Protein AF-A0A3D1TES0-F1 (afdb_monomer)

Radius of gyration: 26.37 Å; Cα contacts (8 Å, |Δi|>4): 518; chains: 1; bounding box: 84×52×57 Å

Mean predicted aligned error: 16.77 Å

Structure (mmCIF, N/CA/C/O backbone):
data_AF-A0A3D1TES0-F1
#
_entry.id   AF-A0A3D1TES0-F1
#
loop_
_atom_site.group_PDB
_atom_site.id
_atom_site.type_symbol
_atom_site.label_atom_id
_atom_site.label_alt_id
_atom_site.label_comp_id
_atom_site.label_asym_id
_atom_site.label_entity_id
_atom_site.label_seq_id
_atom_site.pdbx_PDB_ins_code
_atom_site.Cartn_x
_atom_site.Cartn_y
_atom_site.Cartn_z
_atom_site.occupancy
_atom_site.B_iso_or_equiv
_atom_site.auth_seq_id
_atom_site.auth_comp_id
_atom_site.auth_asym_id
_atom_site.auth_atom_id
_atom_site.pdbx_PDB_model_num
ATOM 1 N N . MET A 1 1 ? -40.195 -6.811 25.882 1.00 36.81 1 MET A N 1
ATOM 2 C CA . MET A 1 1 ? -39.443 -5.901 24.996 1.00 36.81 1 MET A CA 1
ATOM 3 C C . MET A 1 1 ? -37.990 -6.307 25.155 1.00 36.81 1 MET A C 1
ATOM 5 O O . MET A 1 1 ? -37.376 -5.936 26.141 1.00 36.81 1 MET A O 1
ATOM 9 N N . GLU A 1 2 ? -37.529 -7.244 24.326 1.00 33.38 2 GLU A N 1
ATOM 10 C CA . GLU A 1 2 ? -36.179 -7.809 24.443 1.00 33.38 2 GLU A CA 1
ATOM 11 C C . GLU A 1 2 ? -35.140 -6.786 23.987 1.00 33.38 2 GLU A C 1
ATOM 13 O O . GLU A 1 2 ? -35.233 -6.222 22.894 1.00 33.38 2 GLU A O 1
ATOM 18 N N . ASP A 1 3 ? -34.173 -6.550 24.865 1.00 32.56 3 ASP A N 1
ATOM 1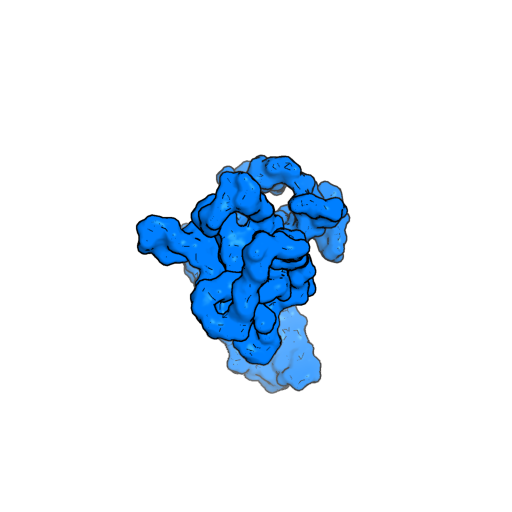9 C CA . ASP A 1 3 ? -33.006 -5.714 24.642 1.00 32.56 3 ASP A CA 1
ATOM 20 C C . ASP A 1 3 ? -32.125 -6.326 23.538 1.00 32.56 3 ASP A C 1
ATOM 22 O O . ASP A 1 3 ? -31.510 -7.378 23.708 1.00 32.56 3 ASP A O 1
ATOM 26 N N . ARG A 1 4 ? -32.086 -5.669 22.372 1.00 36.12 4 ARG A N 1
ATOM 27 C CA . ARG A 1 4 ? -31.250 -6.040 21.216 1.00 36.12 4 ARG A CA 1
ATOM 28 C C . ARG A 1 4 ? -29.822 -5.462 21.289 1.00 36.12 4 ARG A C 1
ATOM 30 O O . ARG A 1 4 ? -29.135 -5.439 20.269 1.00 36.12 4 ARG A O 1
ATOM 37 N N . SER A 1 5 ? -29.362 -4.972 22.443 1.00 38.97 5 SER A N 1
ATOM 38 C CA . SER A 1 5 ? -28.097 -4.222 22.554 1.00 38.97 5 SER A CA 1
ATOM 39 C C . SER A 1 5 ? -26.839 -5.074 22.789 1.00 38.97 5 SER A C 1
ATOM 41 O O . SER A 1 5 ? -25.728 -4.635 22.492 1.00 38.97 5 SER A O 1
ATOM 43 N N . ALA A 1 6 ? -26.952 -6.325 23.240 1.00 40.66 6 ALA A N 1
ATOM 44 C CA . ALA A 1 6 ? -25.775 -7.164 23.475 1.00 40.66 6 ALA A CA 1
ATOM 45 C C . ALA A 1 6 ? -25.280 -7.840 22.178 1.00 40.66 6 ALA A C 1
ATOM 47 O O . ALA A 1 6 ? -25.422 -9.049 21.999 1.00 40.66 6 ALA A O 1
ATOM 48 N N . LYS A 1 7 ? -24.681 -7.076 21.250 1.00 51.38 7 LYS A N 1
ATOM 49 C CA . LYS A 1 7 ? -23.877 -7.675 20.165 1.00 51.38 7 LYS A CA 1
ATOM 50 C C . LYS A 1 7 ? -22.803 -8.558 20.806 1.00 51.38 7 LYS A C 1
ATOM 52 O O . LYS A 1 7 ? -22.084 -8.108 21.699 1.00 51.38 7 LYS A O 1
ATOM 57 N N . SER A 1 8 ? -22.706 -9.815 20.374 1.00 51.47 8 SER A N 1
ATOM 58 C CA . SER A 1 8 ? -21.746 -10.773 20.922 1.00 51.47 8 SER A CA 1
ATOM 59 C C . SER A 1 8 ? -20.331 -10.188 20.889 1.00 51.47 8 SER A C 1
ATOM 61 O O . SER A 1 8 ? -19.828 -9.829 19.826 1.00 51.47 8 SER A O 1
ATOM 63 N N . ARG A 1 9 ? -19.669 -10.125 22.050 1.00 61.78 9 ARG A N 1
ATOM 64 C CA . ARG A 1 9 ? -18.242 -9.763 22.157 1.00 61.78 9 ARG A CA 1
ATOM 65 C C . ARG A 1 9 ? -17.302 -10.832 21.580 1.00 61.78 9 ARG A C 1
ATOM 67 O O . ARG A 1 9 ? -16.097 -10.624 21.542 1.00 61.78 9 ARG A O 1
ATOM 74 N N . GLY A 1 10 ? -17.848 -11.974 21.165 1.00 66.19 10 GLY A N 1
ATOM 75 C CA . GLY A 1 10 ? -17.106 -13.047 20.517 1.00 66.19 10 GLY A CA 1
ATOM 76 C C . GLY A 1 10 ? -16.795 -12.761 19.049 1.00 66.19 10 GLY A C 1
ATOM 77 O O . GLY A 1 10 ? -17.385 -11.875 18.429 1.00 66.19 10 GLY A O 1
ATOM 78 N N . LEU A 1 11 ? -15.871 -13.555 18.513 1.00 76.44 11 LEU A N 1
ATOM 79 C CA . LEU A 1 11 ? -15.634 -13.653 17.080 1.00 76.44 11 LEU A CA 1
ATOM 80 C C . LEU A 1 11 ? -16.882 -14.245 16.406 1.00 76.44 11 LEU A C 1
ATOM 82 O O . LEU A 1 11 ? -17.339 -15.322 16.783 1.00 76.44 11 LEU A O 1
ATOM 86 N N . ASP A 1 12 ? -17.411 -13.538 15.418 1.00 84.69 12 ASP A N 1
ATOM 87 C CA . ASP A 1 12 ? -18.545 -13.938 14.585 1.00 84.69 12 ASP A CA 1
ATOM 88 C C . ASP A 1 12 ? -18.062 -14.123 13.140 1.00 84.69 12 ASP A C 1
ATOM 90 O O . ASP A 1 12 ? -17.166 -13.412 12.687 1.00 84.69 12 ASP A O 1
ATOM 94 N N . GLN A 1 13 ? -18.637 -15.075 12.409 1.00 84.31 13 GLN A N 1
ATOM 95 C CA . GLN A 1 13 ? -18.318 -15.315 11.003 1.00 84.31 13 GLN A CA 1
ATOM 96 C C . GLN A 1 13 ? -19.572 -15.164 10.158 1.00 84.31 13 GLN A C 1
ATOM 98 O O . GLN A 1 13 ? -20.579 -15.834 10.380 1.00 84.31 13 GLN A O 1
ATOM 103 N N . ARG A 1 14 ? -19.498 -14.308 9.139 1.00 87.62 14 ARG A N 1
ATOM 104 C CA . ARG A 1 14 ? -20.624 -14.029 8.240 1.00 87.62 14 ARG A CA 1
ATOM 105 C C . ARG A 1 14 ? -20.265 -14.392 6.814 1.00 87.62 14 ARG A C 1
ATOM 107 O O . ARG A 1 14 ? -19.130 -14.191 6.394 1.00 87.62 14 ARG A O 1
ATOM 114 N N . VAL A 1 15 ? -21.232 -14.895 6.051 1.00 84.50 15 VAL A N 1
ATOM 115 C CA . VAL A 1 15 ? -21.036 -15.164 4.620 1.00 84.50 15 VAL A CA 1
ATOM 116 C C . VAL A 1 15 ? -20.773 -13.840 3.906 1.00 84.50 15 VAL A C 1
ATOM 118 O O . VAL A 1 15 ? -21.635 -12.966 3.879 1.00 84.50 15 VAL A O 1
ATOM 121 N N . GLY A 1 16 ? -19.570 -13.689 3.352 1.00 75.31 16 GLY A N 1
ATOM 122 C CA . GLY A 1 16 ? -19.169 -12.508 2.589 1.00 75.31 16 GLY A CA 1
ATOM 123 C C . GLY A 1 16 ? -19.337 -12.697 1.083 1.00 75.31 16 GLY A C 1
ATOM 124 O O . GLY A 1 16 ? -19.727 -11.764 0.389 1.00 75.31 16 GLY A O 1
ATOM 125 N N . ALA A 1 17 ? -19.050 -13.895 0.566 1.00 74.31 17 ALA A N 1
ATOM 126 C CA . ALA A 1 17 ? -19.252 -14.220 -0.844 1.00 74.31 17 ALA A CA 1
ATOM 127 C C . ALA A 1 17 ? -19.429 -15.726 -1.062 1.00 74.31 17 ALA A C 1
ATOM 129 O O . ALA A 1 17 ? -18.850 -16.538 -0.340 1.00 74.31 17 ALA A O 1
ATOM 130 N N . VAL A 1 18 ? -20.178 -16.085 -2.103 1.00 80.38 18 VAL A N 1
ATOM 131 C CA . VAL A 1 18 ? -20.309 -17.459 -2.598 1.00 80.38 18 VAL A CA 1
ATOM 132 C C . VAL A 1 18 ? -20.023 -17.439 -4.095 1.00 80.38 18 VAL A C 1
ATOM 134 O O . VAL A 1 18 ? -20.625 -16.653 -4.823 1.00 80.38 18 VAL A O 1
ATOM 137 N N . PHE A 1 19 ? -19.093 -18.277 -4.545 1.00 78.50 19 PHE A N 1
ATOM 138 C CA . PHE A 1 19 ? -18.759 -18.438 -5.958 1.00 78.50 19 PHE A CA 1
ATOM 139 C C . PHE A 1 19 ? -18.898 -19.898 -6.356 1.00 78.50 19 PHE A C 1
ATOM 141 O O . PHE A 1 19 ? -18.304 -20.777 -5.736 1.00 78.50 19 PHE A O 1
ATOM 148 N N . GLU A 1 20 ? -19.628 -20.156 -7.430 1.00 75.75 20 GLU A N 1
ATOM 149 C CA . GLU A 1 20 ? -19.735 -21.490 -8.006 1.00 75.75 20 GLU A CA 1
ATOM 150 C C . GLU A 1 20 ? -18.760 -21.614 -9.175 1.00 75.75 20 GLU A C 1
ATOM 152 O O . GLU A 1 20 ? -18.824 -20.877 -10.163 1.00 75.75 20 GLU A O 1
ATOM 157 N N . GLY A 1 21 ? -17.805 -22.531 -9.046 1.00 64.50 21 GLY A N 1
ATOM 158 C CA . GLY A 1 21 ? -16.823 -22.802 -10.079 1.00 64.50 21 GLY A CA 1
ATOM 159 C C . GLY A 1 21 ? -17.466 -23.516 -11.261 1.00 64.50 21 GLY A C 1
ATOM 160 O O . GLY A 1 21 ? -17.580 -24.738 -11.266 1.00 64.50 21 GLY A O 1
ATOM 161 N N . VAL A 1 22 ? -17.824 -22.755 -12.298 1.00 58.91 22 VAL A N 1
ATOM 162 C CA . VAL A 1 22 ? -18.506 -23.262 -13.508 1.00 58.91 22 VAL A CA 1
ATOM 163 C C . VAL A 1 22 ? -17.742 -24.412 -14.187 1.00 58.91 22 VAL A C 1
ATOM 165 O O . VAL A 1 22 ? -18.356 -25.282 -14.793 1.00 58.91 22 VAL A O 1
ATOM 168 N N . ARG A 1 23 ? -16.405 -24.438 -14.082 1.00 59.25 23 ARG A N 1
ATOM 169 C CA . ARG A 1 23 ? -15.547 -25.486 -14.674 1.00 59.25 23 ARG A CA 1
ATOM 170 C C . ARG A 1 23 ? -14.936 -26.460 -13.667 1.00 59.25 23 ARG A C 1
ATOM 172 O O . ARG A 1 23 ? -14.553 -27.551 -14.065 1.00 59.25 23 ARG A O 1
ATOM 179 N N . SER A 1 24 ? -14.791 -26.062 -12.404 1.00 64.94 24 SER A N 1
ATOM 180 C CA . SER A 1 24 ? -14.162 -26.894 -11.368 1.00 64.94 24 SER A CA 1
ATOM 181 C C . SER A 1 24 ? -15.159 -27.774 -10.617 1.00 64.94 24 SER A C 1
ATOM 183 O O . SER A 1 24 ? -14.727 -28.656 -9.885 1.00 64.94 24 SER A O 1
ATOM 185 N N . GLU A 1 25 ? -16.467 -27.531 -10.770 1.00 75.44 25 GLU A N 1
ATOM 186 C CA . GLU A 1 25 ? -17.534 -28.177 -9.986 1.00 75.44 25 GLU A CA 1
ATOM 187 C C . GLU A 1 25 ? -17.350 -28.034 -8.462 1.00 75.44 25 GLU A C 1
ATOM 189 O O . GLU A 1 25 ? -17.846 -28.847 -7.679 1.00 75.44 25 GLU A O 1
ATOM 194 N N . VAL A 1 26 ? -16.625 -26.991 -8.044 1.00 84.06 26 VAL A N 1
ATOM 195 C CA . VAL A 1 26 ? -16.381 -26.641 -6.644 1.00 84.06 26 VAL A CA 1
ATOM 196 C C . VAL A 1 26 ? -17.109 -25.344 -6.322 1.00 84.06 26 VAL A C 1
ATOM 198 O O . VAL A 1 26 ? -16.936 -24.333 -7.005 1.00 84.06 26 VAL A O 1
ATOM 201 N N . THR A 1 27 ? -17.884 -25.360 -5.245 1.00 86.75 27 THR A N 1
ATOM 202 C CA . THR A 1 27 ? -18.465 -24.163 -4.641 1.00 86.75 27 THR A CA 1
ATOM 203 C C . THR A 1 27 ? -17.494 -23.603 -3.610 1.00 86.75 27 THR A C 1
ATOM 205 O O . THR A 1 27 ? -17.056 -24.301 -2.696 1.00 86.75 27 THR A O 1
ATOM 208 N N . HIS A 1 28 ? -17.152 -22.330 -3.755 1.00 86.50 28 HIS A N 1
ATOM 209 C CA . HIS A 1 28 ? -16.289 -21.576 -2.858 1.00 86.50 28 HIS A CA 1
ATOM 210 C C . HIS A 1 28 ? -17.152 -20.668 -1.982 1.00 86.50 28 HIS A C 1
ATOM 212 O O . HIS A 1 28 ? -17.764 -19.721 -2.477 1.00 86.50 28 HIS A O 1
ATOM 218 N N . VAL A 1 29 ? -17.181 -20.928 -0.680 1.00 87.06 29 VAL A N 1
ATOM 219 C CA . VAL A 1 29 ? -17.854 -20.080 0.307 1.00 87.06 29 VAL A CA 1
ATOM 220 C C . VAL A 1 29 ? -16.796 -19.315 1.086 1.00 87.06 29 VAL A C 1
ATOM 222 O O . VAL A 1 29 ? -15.929 -19.915 1.715 1.00 87.06 29 VAL A O 1
ATOM 225 N N . TRP A 1 30 ? -16.874 -17.989 1.060 1.00 84.62 30 TRP A N 1
ATOM 226 C CA . TRP A 1 30 ? -15.987 -17.112 1.812 1.00 84.62 30 TRP A CA 1
ATOM 227 C C . TRP A 1 30 ? -16.731 -16.495 2.984 1.00 84.62 30 TRP A C 1
ATOM 229 O O . TRP A 1 30 ? -17.668 -15.714 2.798 1.00 84.62 30 TRP A O 1
ATOM 239 N N . LEU A 1 31 ? -16.268 -16.806 4.186 1.00 88.50 31 LEU A N 1
ATOM 240 C CA . LEU A 1 31 ? -16.729 -16.217 5.434 1.00 88.50 31 LEU A CA 1
ATOM 241 C C . LEU A 1 31 ? -15.785 -15.079 5.830 1.00 88.50 31 LEU A C 1
ATOM 243 O O . LEU A 1 31 ? -14.570 -15.211 5.689 1.00 88.50 31 LEU A O 1
ATOM 247 N N . GLN A 1 32 ? -16.345 -13.970 6.298 1.00 89.69 32 GLN A N 1
ATOM 248 C CA . GLN A 1 32 ? -15.632 -12.823 6.850 1.00 89.69 32 GLN A CA 1
ATOM 249 C C . GLN A 1 32 ? -15.762 -12.846 8.373 1.00 89.69 32 GLN A C 1
ATOM 251 O O . GLN A 1 32 ? -16.868 -12.984 8.901 1.00 89.69 32 GLN A O 1
ATOM 256 N N . ASP A 1 33 ? -14.639 -12.674 9.058 1.00 86.94 33 ASP A N 1
ATOM 257 C CA . ASP A 1 33 ? -14.571 -12.577 10.510 1.00 86.94 33 ASP A CA 1
ATOM 258 C C . ASP A 1 33 ? -14.984 -11.173 10.967 1.00 86.94 33 ASP A C 1
ATOM 260 O O . ASP A 1 33 ? -14.573 -10.161 10.383 1.00 86.94 33 ASP A O 1
ATOM 264 N N . TYR A 1 34 ? -15.769 -11.127 12.039 1.00 87.12 34 TYR A N 1
ATOM 265 C CA . TYR A 1 34 ? -16.213 -9.929 12.736 1.00 87.12 34 TYR A CA 1
ATOM 266 C C . TYR A 1 34 ? -15.884 -10.039 14.222 1.00 87.12 34 TYR A C 1
ATOM 268 O O . TYR A 1 34 ? -16.107 -11.073 14.846 1.00 87.12 34 TYR A O 1
ATOM 276 N N . LEU A 1 35 ? -15.422 -8.943 14.812 1.00 84.81 35 LEU A N 1
ATOM 277 C CA . LEU A 1 35 ? -15.165 -8.826 16.242 1.00 84.81 35 LEU A CA 1
ATOM 278 C C . LEU A 1 35 ? -15.917 -7.605 16.768 1.00 84.81 35 LEU A C 1
ATOM 280 O O . LEU A 1 35 ? -15.812 -6.511 16.214 1.00 84.81 35 LEU A O 1
ATOM 284 N N . ALA A 1 36 ? -16.770 -7.810 17.775 1.00 84.62 36 ALA A N 1
ATOM 285 C CA . ALA A 1 36 ? -17.695 -6.787 18.277 1.00 84.62 36 ALA A CA 1
ATOM 286 C C . ALA A 1 36 ? -18.515 -6.077 17.172 1.00 84.62 36 ALA A C 1
ATOM 288 O O . ALA A 1 36 ? -18.879 -4.908 17.281 1.00 84.62 36 ALA A O 1
ATOM 289 N N . GLY A 1 37 ? -18.830 -6.801 16.093 1.00 86.62 37 GLY A N 1
ATOM 290 C CA . GLY A 1 37 ? -19.628 -6.303 14.973 1.00 86.62 37 GLY A CA 1
ATOM 291 C C . GLY A 1 37 ? -18.870 -5.505 13.910 1.00 86.62 37 GLY A C 1
ATOM 292 O O . GLY A 1 37 ? -19.512 -5.103 12.941 1.00 86.62 37 GLY A O 1
ATOM 293 N N . LEU A 1 38 ? -17.552 -5.327 14.039 1.00 90.12 38 LEU A N 1
ATOM 294 C CA . LEU A 1 38 ? -16.689 -4.737 13.010 1.00 90.12 38 LEU A CA 1
ATOM 295 C C . LEU A 1 38 ? -15.882 -5.823 12.290 1.00 90.12 38 LEU A C 1
ATOM 297 O O . LEU A 1 38 ? -15.504 -6.807 12.930 1.00 90.12 38 LEU A O 1
ATOM 301 N N . PRO A 1 39 ? -15.620 -5.682 10.982 1.00 91.19 39 PRO A N 1
ATOM 302 C CA . PRO A 1 39 ? -14.856 -6.674 10.243 1.00 91.19 39 PRO A CA 1
ATOM 303 C C . PRO A 1 39 ? -13.400 -6.698 10.716 1.00 91.19 39 PRO A C 1
ATOM 305 O O . PRO A 1 39 ? -12.825 -5.666 11.061 1.00 91.19 39 PRO A O 1
ATOM 308 N N . VAL A 1 40 ? -12.788 -7.879 10.697 1.00 87.81 40 VAL A N 1
ATOM 309 C CA . VAL A 1 40 ? -11.346 -8.035 10.913 1.00 87.81 40 VAL A CA 1
ATOM 310 C C . VAL A 1 40 ? -10.629 -8.002 9.568 1.00 87.81 40 VAL A C 1
ATOM 312 O O . VAL A 1 40 ? -10.940 -8.773 8.654 1.00 87.81 40 VAL A O 1
ATOM 315 N N . TRP A 1 41 ? -9.633 -7.131 9.435 1.00 86.69 41 TRP A N 1
ATOM 316 C CA . TRP A 1 41 ? -8.790 -7.063 8.251 1.00 86.69 41 TRP A CA 1
ATOM 317 C C . TRP A 1 41 ? -8.135 -8.416 7.959 1.00 86.69 41 TRP A C 1
ATOM 319 O O . TRP A 1 41 ? -7.455 -8.992 8.803 1.00 86.69 41 TRP A O 1
ATOM 329 N N . GLY A 1 42 ? -8.349 -8.930 6.745 1.00 79.88 42 GLY A N 1
ATOM 330 C CA . GLY A 1 42 ? -7.805 -10.223 6.324 1.00 79.88 42 GLY A CA 1
ATOM 331 C C . GLY A 1 42 ? -8.391 -11.438 7.058 1.00 79.88 42 GLY A C 1
ATOM 332 O O . GLY A 1 42 ? -8.023 -12.561 6.730 1.00 79.88 42 GLY A O 1
ATOM 333 N N . GLY A 1 43 ? -9.313 -11.247 8.009 1.00 82.44 43 GLY A N 1
ATOM 334 C CA . GLY A 1 43 ? -10.013 -12.309 8.726 1.00 82.44 43 GLY A CA 1
ATOM 335 C C . GLY A 1 43 ? -11.015 -13.010 7.818 1.00 82.44 43 GLY A C 1
ATOM 336 O O . GLY A 1 43 ? -12.156 -12.569 7.703 1.00 82.44 43 GLY A O 1
ATOM 337 N N . ARG A 1 44 ? -10.589 -14.058 7.106 1.00 83.69 44 ARG A N 1
ATOM 338 C CA . ARG A 1 44 ? -11.454 -14.804 6.185 1.00 83.69 44 ARG A CA 1
ATOM 339 C C . ARG A 1 44 ? -11.247 -16.302 6.318 1.00 83.69 44 ARG A C 1
ATOM 341 O O . ARG A 1 44 ? -10.13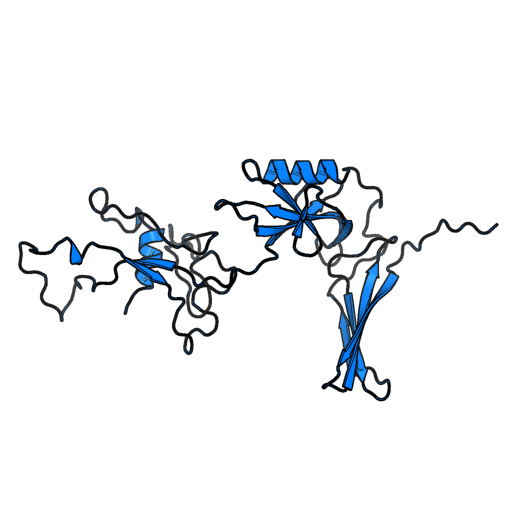0 -16.775 6.524 1.00 83.69 44 ARG A O 1
ATOM 348 N N . THR A 1 45 ? -12.336 -17.040 6.130 1.00 83.62 45 THR A N 1
ATOM 349 C CA . THR A 1 45 ? -12.330 -18.500 5.989 1.00 83.62 45 THR A CA 1
ATOM 350 C C . THR A 1 45 ? -12.898 -18.873 4.625 1.00 83.62 45 THR A C 1
ATOM 352 O O . THR A 1 45 ? -14.020 -18.492 4.298 1.00 83.62 45 THR A O 1
ATOM 355 N N . GLY A 1 46 ? -12.122 -19.593 3.822 1.00 86.75 46 GLY A N 1
ATOM 356 C CA . GLY A 1 46 ? -12.552 -20.207 2.572 1.00 86.75 46 GLY A CA 1
ATOM 357 C C . GLY A 1 46 ? -12.964 -21.655 2.809 1.00 86.75 46 GLY A C 1
ATOM 358 O O . GLY A 1 46 ? -12.181 -22.451 3.323 1.00 86.75 46 GLY A O 1
ATOM 359 N N . VAL A 1 47 ? -14.191 -22.007 2.436 1.00 87.56 47 VAL A N 1
ATOM 360 C CA . VAL A 1 47 ? -14.706 -23.380 2.463 1.00 87.56 47 VAL A CA 1
ATOM 361 C C . VAL A 1 47 ? -14.975 -23.814 1.029 1.00 87.56 47 VAL A C 1
ATOM 363 O O . VAL A 1 47 ? -15.752 -23.185 0.312 1.00 87.56 47 VAL A O 1
ATOM 366 N N . HIS A 1 48 ? -14.322 -24.892 0.608 1.00 88.19 48 HIS A N 1
ATOM 367 C CA . HIS A 1 48 ? -14.409 -25.430 -0.746 1.00 88.19 48 HIS A CA 1
ATOM 368 C C . HIS A 1 48 ? -15.211 -26.725 -0.721 1.00 88.19 48 HIS A C 1
ATOM 370 O O . HIS A 1 48 ? -14.796 -27.703 -0.092 1.00 88.19 48 HIS A O 1
ATOM 376 N N . ILE A 1 49 ? -16.354 -26.723 -1.395 1.00 90.38 49 ILE A N 1
ATOM 377 C CA . ILE A 1 49 ? -17.364 -27.777 -1.338 1.00 90.38 49 ILE A CA 1
ATOM 378 C C . ILE A 1 49 ? -17.474 -28.413 -2.723 1.00 90.38 49 ILE A C 1
ATOM 380 O O . ILE A 1 49 ? -17.586 -27.703 -3.718 1.00 90.38 49 ILE A O 1
ATOM 384 N N . ASP A 1 50 ? -17.414 -29.739 -2.803 1.00 89.44 50 ASP A N 1
ATOM 385 C CA . ASP A 1 50 ? -17.628 -30.450 -4.063 1.00 89.44 50 ASP A CA 1
ATOM 386 C C . ASP A 1 50 ? -19.114 -30.549 -4.441 1.00 89.44 50 ASP A C 1
ATOM 388 O O . ASP A 1 50 ? -20.015 -30.267 -3.651 1.00 89.44 50 ASP A O 1
ATOM 392 N N . ARG A 1 51 ? -19.380 -31.028 -5.657 1.00 84.94 51 ARG A N 1
ATOM 393 C CA . ARG A 1 51 ? -20.734 -31.202 -6.200 1.00 84.94 51 ARG A CA 1
ATOM 394 C C . ARG A 1 51 ? -21.662 -32.101 -5.364 1.00 84.94 51 ARG A C 1
ATOM 396 O O . ARG A 1 51 ? -22.877 -32.029 -5.519 1.00 84.94 51 ARG A O 1
ATOM 403 N N . LYS A 1 52 ? -21.119 -32.965 -4.501 1.00 88.88 52 LYS A N 1
ATOM 404 C CA . LYS A 1 52 ? -21.888 -33.852 -3.610 1.00 88.88 52 LYS A CA 1
ATOM 405 C C . LYS A 1 52 ? -22.136 -33.221 -2.234 1.00 88.88 52 LYS A C 1
ATOM 407 O O . LYS A 1 52 ? -22.720 -33.875 -1.375 1.00 88.88 52 LYS A O 1
ATOM 412 N N . GLY A 1 53 ? -21.695 -31.980 -2.018 1.00 87.69 53 GLY A N 1
ATOM 413 C CA . GLY A 1 53 ? -21.775 -31.287 -0.733 1.00 87.69 53 GLY A CA 1
ATOM 414 C C . GLY A 1 53 ? -20.624 -31.619 0.221 1.00 87.69 53 GLY A C 1
ATOM 415 O O . GLY A 1 53 ? -20.662 -31.219 1.382 1.00 87.69 53 GLY A O 1
ATOM 416 N N . GLY A 1 54 ? -19.597 -32.345 -0.230 1.00 91.31 54 GLY A N 1
ATOM 417 C CA . GLY A 1 54 ? -18.444 -32.709 0.588 1.00 91.31 54 GLY A CA 1
ATOM 418 C C . GLY A 1 54 ? -17.448 -31.559 0.727 1.00 91.31 54 GLY A C 1
ATOM 419 O O . GLY A 1 54 ? -17.018 -30.982 -0.272 1.00 91.31 54 GLY A O 1
ATOM 420 N N . ILE A 1 55 ? -17.025 -31.250 1.956 1.00 91.56 55 ILE A N 1
ATOM 421 C CA . ILE A 1 55 ? -15.956 -30.273 2.206 1.00 91.56 55 ILE A CA 1
ATOM 422 C C . ILE A 1 55 ? -14.620 -30.877 1.766 1.00 91.56 55 ILE A C 1
ATOM 424 O O . ILE A 1 55 ? -14.174 -31.891 2.299 1.00 91.56 55 ILE A O 1
ATOM 428 N N . ARG A 1 56 ? -13.969 -30.239 0.794 1.00 89.00 56 ARG A N 1
ATOM 429 C CA . ARG A 1 56 ? -12.667 -30.660 0.255 1.00 89.00 56 ARG A CA 1
ATOM 430 C C . ARG A 1 56 ? -11.502 -29.946 0.899 1.00 89.00 56 ARG A C 1
ATOM 432 O O . ARG A 1 56 ? -10.435 -30.529 1.059 1.00 89.00 56 ARG A O 1
ATOM 439 N N . ARG A 1 57 ? -11.701 -28.677 1.233 1.00 85.06 57 ARG A N 1
ATOM 440 C CA . ARG A 1 57 ? -10.672 -27.834 1.823 1.00 85.06 57 ARG A CA 1
ATOM 441 C C . ARG A 1 57 ? -11.328 -26.754 2.657 1.00 85.06 57 ARG A C 1
ATOM 443 O O . ARG A 1 57 ? -12.335 -26.176 2.251 1.00 85.06 57 ARG A O 1
ATOM 450 N N . ILE A 1 58 ? -10.714 -26.485 3.797 1.00 85.06 58 ILE A N 1
ATOM 451 C CA . ILE A 1 58 ? -10.951 -25.280 4.574 1.00 85.06 58 ILE A CA 1
ATOM 452 C C . ILE A 1 58 ? -9.613 -24.564 4.643 1.00 85.06 58 ILE A C 1
ATOM 454 O O . ILE A 1 58 ? -8.606 -25.161 5.021 1.00 85.06 58 ILE A O 1
ATOM 458 N N . GLU A 1 59 ? -9.600 -23.302 4.252 1.00 80.56 59 GLU A N 1
ATOM 459 C CA . GLU A 1 59 ? -8.479 -22.408 4.484 1.00 80.56 59 GLU A CA 1
ATOM 460 C C . GLU A 1 59 ? -8.935 -21.248 5.347 1.00 80.56 59 GLU A C 1
ATOM 462 O O . GLU A 1 59 ? -10.053 -20.755 5.219 1.00 80.56 59 GLU A O 1
ATOM 467 N N . ARG A 1 60 ? -8.079 -20.835 6.270 1.00 76.88 60 ARG A N 1
ATOM 468 C CA . ARG A 1 60 ? -8.380 -19.774 7.218 1.00 76.88 60 ARG A CA 1
ATOM 469 C C . ARG A 1 60 ? -7.171 -18.869 7.318 1.00 76.88 60 ARG A C 1
ATOM 471 O O . ARG A 1 60 ? -6.038 -19.350 7.274 1.00 76.88 60 ARG A O 1
ATOM 478 N N . SER A 1 61 ? -7.409 -17.571 7.447 1.00 70.00 61 SER A N 1
ATOM 479 C CA . SER A 1 61 ? -6.342 -16.644 7.802 1.00 7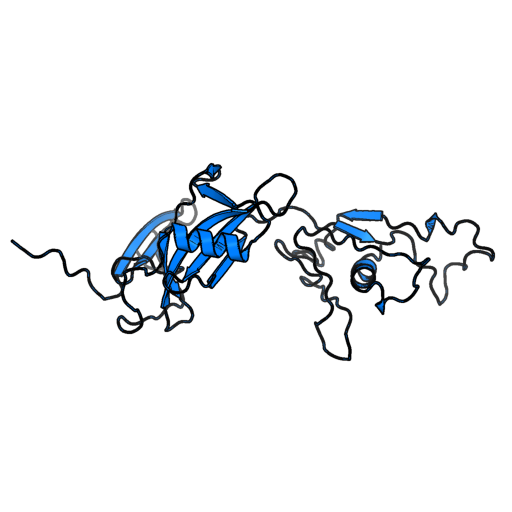0.00 61 SER A CA 1
ATOM 480 C C . SER A 1 61 ? -5.701 -17.052 9.133 1.00 70.00 61 SER A C 1
ATOM 482 O O . SER A 1 61 ? -6.352 -17.605 10.017 1.00 70.00 61 SER A O 1
ATOM 484 N N . ALA A 1 62 ? -4.412 -16.761 9.301 1.00 60.28 62 ALA A N 1
ATOM 485 C CA . ALA A 1 62 ? -3.656 -17.107 10.509 1.00 60.28 62 ALA A CA 1
ATOM 486 C C . ALA A 1 62 ? -4.075 -16.310 11.766 1.00 60.28 62 ALA A C 1
ATOM 488 O O . ALA A 1 62 ? -3.410 -16.370 12.795 1.00 60.28 62 ALA A O 1
ATOM 489 N N . PHE A 1 63 ? -5.162 -15.546 11.681 1.00 65.75 63 PHE A N 1
ATOM 490 C CA . PHE A 1 63 ? -5.666 -14.708 12.751 1.00 65.75 63 PHE A CA 1
ATOM 491 C C . PHE A 1 63 ? -6.270 -15.551 13.880 1.00 65.75 63 PHE A C 1
ATOM 493 O O . PHE A 1 63 ? -7.192 -16.339 13.652 1.00 65.75 63 PHE A O 1
ATOM 500 N N . GLN A 1 64 ? -5.759 -15.369 15.099 1.00 61.62 64 GLN A N 1
ATOM 501 C CA . GLN A 1 64 ? -6.170 -16.109 16.293 1.00 61.62 64 GLN A CA 1
ATOM 502 C C . GLN A 1 64 ? -6.382 -15.151 17.472 1.00 61.62 64 GLN A C 1
ATOM 504 O O . GLN A 1 64 ? -5.810 -15.325 18.542 1.00 61.62 64 GLN A O 1
ATOM 509 N N . THR A 1 65 ? -7.205 -14.113 17.304 1.00 60.38 65 THR A N 1
ATOM 510 C CA . THR A 1 65 ? -7.507 -13.236 18.444 1.00 60.38 65 THR A CA 1
ATOM 511 C C . THR A 1 65 ? -8.496 -13.883 19.417 1.00 60.38 65 THR A C 1
ATOM 513 O O . THR A 1 65 ? -9.326 -14.718 19.041 1.00 60.38 65 THR A O 1
ATOM 516 N N . SER A 1 66 ? -8.454 -13.439 20.671 1.00 58.22 66 SER A N 1
ATOM 517 C CA . SER A 1 66 ? -9.461 -13.748 21.686 1.00 58.22 66 SER A CA 1
ATOM 518 C C . SER A 1 66 ? -10.308 -12.510 21.979 1.00 58.22 66 SER A C 1
ATOM 520 O O . SER A 1 66 ? -9.875 -11.381 21.763 1.00 58.22 66 SER A O 1
ATOM 522 N N . ALA A 1 67 ? -11.506 -12.694 22.538 1.00 56.22 67 ALA A N 1
ATOM 523 C CA . ALA A 1 67 ? -12.376 -11.568 22.878 1.00 56.22 67 ALA A CA 1
ATOM 524 C C . ALA A 1 67 ? -11.783 -10.599 23.931 1.00 56.22 67 ALA A C 1
ATOM 526 O O . ALA A 1 67 ? -12.343 -9.534 24.171 1.00 56.22 67 ALA A O 1
ATOM 527 N N . ALA A 1 68 ? -10.672 -10.973 24.575 1.00 58.28 68 ALA A N 1
ATOM 528 C CA . ALA A 1 68 ? -9.965 -10.157 25.557 1.00 58.28 68 ALA A CA 1
ATOM 529 C C . ALA A 1 68 ? -8.909 -9.222 24.938 1.00 58.28 68 ALA A C 1
ATOM 531 O O . ALA A 1 68 ? -8.387 -8.362 25.639 1.00 58.28 68 ALA A O 1
ATOM 532 N N . ALA A 1 69 ? -8.586 -9.386 23.652 1.00 61.78 69 ALA A N 1
ATOM 533 C CA . ALA A 1 69 ? -7.466 -8.704 23.005 1.00 61.78 69 ALA A CA 1
ATOM 534 C C . ALA A 1 69 ? -7.841 -7.395 22.293 1.00 61.78 69 ALA A C 1
ATOM 536 O O . ALA A 1 69 ? -7.000 -6.799 21.631 1.00 61.78 69 ALA A O 1
ATOM 537 N N . PHE A 1 70 ? -9.091 -6.937 22.402 1.00 67.94 70 PHE A N 1
ATOM 538 C CA . PHE A 1 70 ? -9.534 -5.724 21.723 1.00 67.94 70 PHE A CA 1
ATOM 539 C C . PHE A 1 70 ? -10.091 -4.692 22.708 1.00 67.94 70 PHE A C 1
ATOM 541 O O . PHE A 1 70 ? -10.809 -5.015 23.656 1.00 67.94 70 PHE A O 1
ATOM 548 N N . GLY A 1 71 ? -9.719 -3.429 22.492 1.00 70.56 71 GLY A N 1
ATOM 549 C CA . GLY A 1 71 ? -10.179 -2.290 23.287 1.00 70.56 71 GLY A CA 1
ATOM 550 C C . GLY A 1 71 ? -11.609 -1.839 22.942 1.00 70.56 71 GLY A C 1
ATOM 551 O O . GLY A 1 71 ? -12.334 -2.521 22.220 1.00 70.56 71 GLY A O 1
ATOM 552 N N . PRO A 1 72 ? -12.051 -0.670 23.439 1.00 78.31 72 PRO A N 1
ATOM 553 C CA . PRO A 1 72 ? -13.352 -0.104 23.081 1.00 78.31 72 PRO A CA 1
ATOM 554 C C . PRO A 1 72 ? -13.516 0.083 21.562 1.00 78.31 72 PRO A C 1
ATOM 556 O O . PRO A 1 72 ? -12.566 0.496 20.893 1.00 78.31 72 PRO A O 1
ATOM 559 N N . VAL A 1 73 ? -14.731 -0.184 21.062 1.00 83.12 73 VAL A N 1
ATOM 560 C CA . VAL A 1 73 ? -15.134 -0.061 19.642 1.00 83.12 73 VAL A CA 1
ATOM 561 C C . VAL A 1 73 ? -15.350 1.382 19.185 1.00 83.12 73 VAL A C 1
ATOM 563 O O . VAL A 1 73 ? -15.479 1.622 17.988 1.00 83.12 73 VAL A O 1
ATOM 566 N N . ASP A 1 74 ? -15.391 2.328 20.122 1.00 87.81 74 ASP A N 1
ATOM 567 C CA . ASP A 1 74 ? -15.538 3.744 19.812 1.00 87.81 74 ASP A CA 1
ATOM 568 C C . ASP A 1 74 ? -14.173 4.322 19.405 1.00 87.81 74 ASP A C 1
ATOM 570 O O . ASP A 1 74 ? -13.214 4.244 20.192 1.00 87.81 74 ASP A O 1
ATOM 574 N N . PRO A 1 75 ? -14.045 4.870 18.183 1.00 92.31 75 PRO A N 1
ATOM 575 C CA . PRO A 1 75 ? -12.814 5.506 17.749 1.00 92.31 75 PRO A CA 1
ATOM 576 C C . PRO A 1 75 ? -12.620 6.834 18.494 1.00 92.31 75 PRO A C 1
ATOM 578 O O . PRO A 1 75 ? -13.586 7.542 18.774 1.00 92.31 75 PRO A O 1
ATOM 581 N N . VAL A 1 76 ? -11.371 7.175 18.821 1.00 95.31 76 VAL A N 1
ATOM 582 C CA . VAL A 1 76 ? -11.049 8.498 19.394 1.00 95.31 76 VAL A CA 1
ATOM 583 C C . VAL A 1 76 ? -10.963 9.532 18.278 1.00 95.31 76 VAL A C 1
ATOM 585 O O . VAL A 1 76 ? -11.412 10.656 18.461 1.00 95.31 76 VAL A O 1
ATOM 588 N N . LEU A 1 77 ? -10.418 9.135 17.125 1.00 95.81 77 LEU A N 1
ATOM 589 C CA . LEU A 1 77 ? -10.350 9.955 15.925 1.00 95.81 77 LEU A CA 1
ATOM 590 C C . LEU A 1 77 ? -11.527 9.653 15.002 1.00 95.81 77 LEU A C 1
ATOM 592 O O . LEU A 1 77 ? -11.809 8.498 14.669 1.00 95.81 77 LEU A O 1
ATOM 596 N N . THR A 1 78 ? -12.174 10.705 14.528 1.00 95.38 78 THR A N 1
ATOM 597 C CA . THR A 1 78 ? -13.121 10.643 13.417 1.00 95.38 78 THR A CA 1
ATOM 598 C C . THR A 1 78 ? -12.422 10.230 12.118 1.00 95.38 78 THR A C 1
ATOM 600 O O . THR A 1 78 ? -11.201 10.310 11.981 1.00 95.38 78 THR A O 1
ATOM 603 N N . GLU A 1 79 ? -13.206 9.821 11.120 1.00 93.88 79 GLU A N 1
ATOM 604 C CA . GLU A 1 79 ? -12.697 9.542 9.773 1.00 93.88 79 GLU A CA 1
ATOM 605 C C . GLU A 1 79 ? -11.943 10.743 9.172 1.00 93.88 79 GLU A C 1
ATOM 607 O O . GLU A 1 79 ? -10.904 10.572 8.535 1.00 93.88 79 GLU A O 1
ATOM 612 N N . ALA A 1 80 ? -12.444 11.962 9.404 1.00 92.69 80 ALA A N 1
ATOM 613 C CA . ALA A 1 80 ? -11.825 13.190 8.917 1.00 92.69 80 ALA A CA 1
ATOM 614 C C . ALA A 1 80 ? -10.463 13.443 9.579 1.00 92.69 80 ALA A C 1
ATOM 616 O O . ALA A 1 80 ? -9.494 13.731 8.884 1.00 92.69 80 ALA A O 1
ATOM 617 N N . GLU A 1 81 ? -10.362 13.254 10.896 1.00 96.06 81 GLU A N 1
ATOM 618 C CA . GLU A 1 81 ? -9.095 13.392 11.624 1.00 96.06 81 GLU A CA 1
ATOM 619 C C . GLU A 1 81 ? -8.085 12.311 11.218 1.00 96.06 81 GLU A C 1
A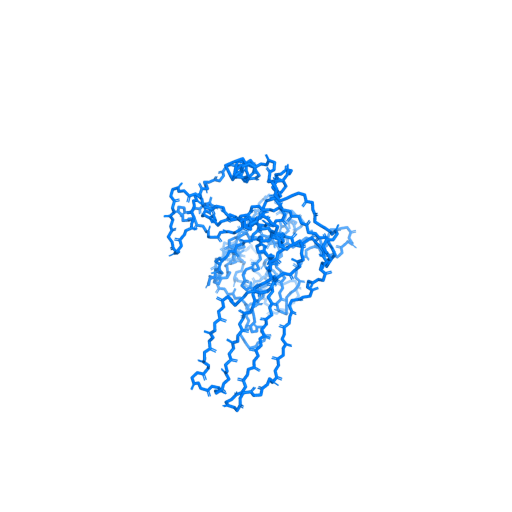TOM 621 O O . GLU A 1 81 ? -6.895 12.593 11.077 1.00 96.06 81 GLU A O 1
ATOM 626 N N . ALA A 1 82 ? -8.545 11.084 10.955 1.00 96.06 82 ALA A N 1
ATOM 627 C CA . ALA A 1 82 ? -7.693 10.032 10.406 1.00 96.06 82 ALA A CA 1
ATOM 628 C C . ALA A 1 82 ? -7.184 10.386 8.997 1.00 96.06 82 ALA A C 1
ATOM 630 O O . ALA A 1 82 ? -6.014 10.162 8.688 1.00 96.06 82 ALA A O 1
ATOM 631 N N . LEU A 1 83 ? -8.026 10.979 8.144 1.00 94.19 83 LEU A N 1
ATOM 632 C CA . LEU A 1 83 ? -7.601 11.492 6.840 1.00 94.19 83 LEU A CA 1
ATOM 633 C C . LEU A 1 83 ? -6.599 12.645 6.980 1.00 94.19 83 LEU A C 1
ATOM 635 O O . LEU A 1 83 ? -5.637 12.710 6.213 1.00 94.19 83 LEU A O 1
ATOM 639 N N . ASP A 1 84 ? -6.793 13.536 7.947 1.00 94.19 84 ASP A N 1
ATOM 640 C CA . ASP A 1 84 ? -5.855 14.624 8.217 1.00 94.19 84 ASP A CA 1
ATOM 641 C C . ASP A 1 84 ? -4.500 14.093 8.708 1.00 94.19 84 ASP A C 1
ATOM 643 O O . ASP A 1 84 ? -3.463 14.605 8.283 1.00 94.19 84 ASP A O 1
ATOM 647 N N . ALA A 1 85 ? -4.474 12.999 9.477 1.00 91.44 85 ALA A N 1
ATOM 648 C CA . ALA A 1 85 ? -3.234 12.298 9.814 1.00 91.44 85 ALA A CA 1
ATOM 649 C C . ALA A 1 85 ? -2.514 11.757 8.563 1.00 91.44 85 ALA A C 1
ATOM 651 O O . ALA A 1 85 ? -1.299 11.923 8.429 1.00 91.44 85 ALA A O 1
ATOM 652 N N . VAL A 1 86 ? -3.247 11.192 7.592 1.00 89.88 86 VAL A N 1
ATOM 653 C CA . VAL A 1 86 ? -2.652 10.775 6.306 1.00 89.88 86 VAL A CA 1
ATOM 654 C C . VAL A 1 86 ? -2.120 11.976 5.522 1.00 89.88 86 VAL A C 1
ATOM 656 O O . VAL A 1 86 ? -1.019 11.913 4.980 1.00 89.88 86 VAL A O 1
ATOM 659 N N . ARG A 1 87 ? -2.868 13.083 5.464 1.00 87.44 87 ARG A N 1
ATOM 660 C CA . ARG A 1 87 ? -2.439 14.319 4.784 1.00 87.44 87 ARG A CA 1
ATOM 661 C C . ARG A 1 87 ? -1.182 14.913 5.404 1.00 87.44 87 ARG A C 1
ATOM 663 O O . ARG A 1 87 ? -0.327 15.400 4.671 1.00 87.44 87 ARG A O 1
ATOM 670 N N . ALA A 1 88 ? -1.061 14.855 6.726 1.00 85.19 88 ALA A N 1
ATOM 671 C CA . ALA A 1 88 ? 0.144 15.271 7.429 1.00 85.19 88 ALA A CA 1
ATOM 672 C C . ALA A 1 88 ? 1.332 14.353 7.097 1.00 85.19 88 ALA A C 1
ATOM 674 O O . ALA A 1 88 ? 2.421 14.846 6.811 1.00 85.19 88 ALA A O 1
ATOM 675 N N . ALA A 1 89 ? 1.122 13.032 7.072 1.00 81.44 89 ALA A N 1
ATOM 676 C CA . ALA A 1 89 ? 2.165 12.058 6.737 1.00 81.44 89 ALA A CA 1
ATOM 677 C C . ALA A 1 89 ? 2.630 12.147 5.272 1.00 81.44 89 ALA A C 1
ATOM 679 O O . ALA A 1 89 ? 3.798 11.913 4.973 1.00 81.44 89 ALA A O 1
ATOM 680 N N . LEU A 1 90 ? 1.722 12.498 4.360 1.00 80.50 90 LEU A N 1
ATOM 681 C CA . LEU A 1 90 ? 1.970 12.646 2.923 1.00 80.50 90 LEU A CA 1
ATOM 682 C C . LEU A 1 90 ? 1.995 14.123 2.504 1.00 80.50 90 LEU A C 1
ATOM 684 O O . LEU A 1 90 ? 1.532 14.475 1.416 1.00 80.50 90 LEU A O 1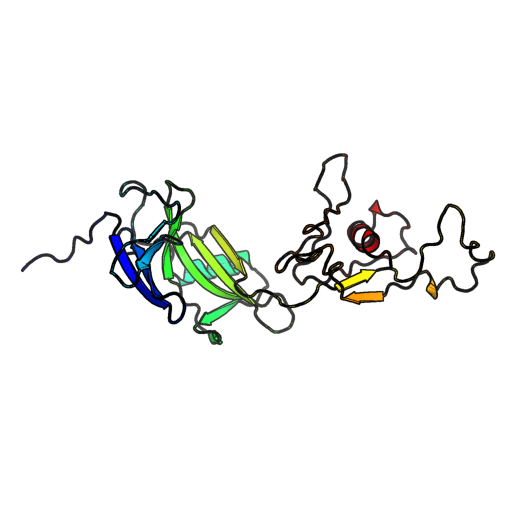
ATOM 688 N N . PHE A 1 91 ? 2.504 14.994 3.378 1.00 77.62 91 PHE A N 1
ATOM 689 C CA . PHE A 1 91 ? 2.557 16.430 3.129 1.00 77.62 91 PHE A CA 1
ATOM 690 C C . PHE A 1 91 ? 3.196 16.744 1.766 1.00 77.62 91 PHE A C 1
ATOM 692 O O . PHE A 1 91 ? 4.269 16.242 1.435 1.00 77.62 91 PHE A O 1
ATOM 699 N N . GLY A 1 92 ? 2.528 17.596 0.984 1.00 74.56 92 GLY A N 1
ATOM 700 C CA . GLY A 1 92 ? 2.967 17.990 -0.357 1.00 74.56 92 GLY A CA 1
ATOM 701 C C . GLY A 1 92 ? 2.374 17.168 -1.505 1.00 74.56 92 GLY A C 1
ATOM 702 O O . GLY A 1 92 ? 2.537 17.567 -2.655 1.00 74.56 92 GLY A O 1
ATOM 703 N N . TYR A 1 93 ? 1.646 16.083 -1.224 1.00 80.00 93 TYR A N 1
ATOM 704 C CA . TYR A 1 93 ? 0.930 15.311 -2.243 1.00 80.00 93 TYR A CA 1
ATOM 705 C C . TYR A 1 93 ? -0.566 15.626 -2.262 1.00 80.00 93 TYR A C 1
ATOM 707 O O . TYR A 1 93 ? -1.196 15.813 -1.218 1.00 80.00 93 TYR A O 1
ATOM 715 N N . GLU A 1 94 ? -1.164 15.638 -3.456 1.00 82.00 94 GLU A N 1
ATOM 716 C CA . GLU A 1 94 ? -2.618 15.730 -3.570 1.00 82.00 94 GLU A CA 1
ATOM 717 C C . GLU A 1 94 ? -3.270 14.393 -3.211 1.00 82.00 94 GLU A C 1
ATOM 719 O O . GLU A 1 94 ? -2.947 13.341 -3.772 1.00 82.00 94 GLU A O 1
ATOM 724 N N . ILE A 1 95 ? -4.238 14.450 -2.294 1.00 85.94 95 ILE A N 1
ATOM 725 C CA . ILE A 1 95 ? -5.007 13.293 -1.834 1.00 85.94 95 ILE A CA 1
ATOM 726 C C . ILE A 1 95 ? -6.474 13.485 -2.201 1.00 85.94 95 ILE A C 1
ATOM 728 O O . ILE A 1 95 ? -7.084 14.518 -1.924 1.00 85.94 95 ILE A O 1
ATOM 732 N N . SER A 1 96 ? -7.061 12.452 -2.792 1.00 85.38 96 SER A N 1
ATOM 733 C CA . SER A 1 96 ? -8.483 12.372 -3.123 1.00 85.38 96 SER A CA 1
ATOM 734 C C . SER A 1 96 ? -9.068 11.029 -2.700 1.00 85.38 96 SER A C 1
ATOM 736 O O . SER A 1 96 ? -8.332 10.080 -2.430 1.00 85.38 96 SER A O 1
ATOM 738 N N . GLY A 1 97 ? -10.393 10.935 -2.633 1.00 82.06 97 GLY A N 1
ATOM 739 C CA . GLY A 1 97 ? -11.062 9.662 -2.401 1.00 82.06 97 GLY A CA 1
ATOM 740 C C . GLY A 1 97 ? -11.061 8.777 -3.636 1.00 82.06 97 GLY A C 1
ATOM 741 O O . GLY A 1 97 ? -10.915 9.251 -4.768 1.00 82.06 97 GLY A O 1
ATOM 742 N N . TYR A 1 98 ? -11.259 7.480 -3.426 1.00 71.88 98 TYR A N 1
ATOM 743 C CA . TYR A 1 98 ? -11.438 6.537 -4.519 1.00 71.88 98 TYR A CA 1
ATOM 744 C C . TYR A 1 98 ? -12.476 5.473 -4.180 1.00 71.88 98 TYR A C 1
ATOM 746 O O . TYR A 1 98 ? -12.352 4.752 -3.190 1.00 71.88 98 TYR A O 1
ATOM 754 N N . GLU A 1 99 ? -13.481 5.346 -5.041 1.00 67.38 99 GLU A N 1
ATOM 755 C CA . GLU A 1 99 ? -14.616 4.451 -4.844 1.00 67.38 99 GLU A CA 1
ATOM 756 C C . GLU A 1 99 ? -15.022 3.825 -6.181 1.00 67.38 99 GLU A C 1
ATOM 758 O O . GLU A 1 99 ? -15.079 4.503 -7.208 1.00 67.38 99 GLU A O 1
ATOM 763 N N . GLY A 1 100 ? -15.257 2.509 -6.200 1.00 59.22 100 GLY A N 1
ATOM 764 C CA . GLY A 1 100 ? 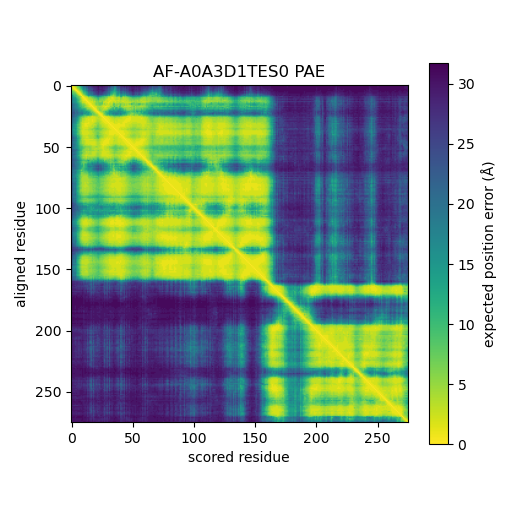-15.784 1.816 -7.383 1.00 59.22 100 GLY A CA 1
ATOM 765 C C . GLY A 1 100 ? -14.959 1.979 -8.670 1.00 59.22 100 GLY A C 1
ATOM 766 O O . GLY A 1 100 ? -15.520 1.931 -9.761 1.00 59.22 100 GLY A O 1
ATOM 767 N N . GLY A 1 101 ? -13.646 2.209 -8.569 1.00 59.75 101 GLY A N 1
ATOM 768 C CA . GLY A 1 101 ? -12.788 2.408 -9.740 1.00 59.75 101 GLY A CA 1
ATOM 769 C C . GLY A 1 101 ? -12.679 3.862 -10.223 1.00 59.75 101 GLY A C 1
ATOM 770 O O . GLY A 1 101 ? -12.090 4.109 -11.276 1.00 59.75 101 GLY A O 1
ATOM 771 N N . ARG A 1 102 ? -13.249 4.836 -9.500 1.00 65.06 102 ARG A N 1
ATOM 772 C CA . ARG A 1 102 ? -13.271 6.253 -9.896 1.00 65.06 102 ARG A CA 1
ATOM 773 C C . ARG A 1 102 ? -12.793 7.169 -8.772 1.00 65.06 102 ARG A C 1
ATOM 775 O O . ARG A 1 102 ? -13.030 6.912 -7.593 1.00 65.06 102 ARG A O 1
ATOM 782 N N . ARG A 1 103 ? -12.148 8.275 -9.164 1.00 69.69 103 ARG A N 1
ATOM 783 C CA . ARG A 1 103 ? -11.783 9.366 -8.250 1.00 69.69 103 ARG A CA 1
ATOM 784 C C . ARG A 1 103 ? -13.058 9.964 -7.660 1.00 69.69 103 ARG A C 1
ATOM 786 O O . ARG A 1 103 ? -13.992 10.287 -8.393 1.00 69.69 103 ARG A O 1
ATOM 793 N N . SER A 1 104 ? -13.058 10.141 -6.349 1.00 73.00 104 SER A N 1
ATOM 794 C CA . SER A 1 104 ? -14.107 10.813 -5.595 1.00 73.00 104 SER A CA 1
ATOM 795 C C . SER A 1 104 ? -13.540 12.042 -4.889 1.00 73.00 104 SER A C 1
ATOM 797 O O . SER A 1 104 ? -12.363 12.094 -4.523 1.00 73.00 104 SER A O 1
ATOM 799 N N . LYS A 1 105 ? -14.392 13.051 -4.689 1.00 70.00 105 LYS A N 1
ATOM 800 C CA . LYS A 1 105 ? -14.065 14.200 -3.833 1.00 70.00 105 LYS A CA 1
ATOM 801 C C . LYS A 1 105 ? -14.143 13.840 -2.348 1.00 70.00 105 LYS A C 1
ATOM 803 O O . LYS A 1 105 ? -13.464 14.475 -1.549 1.00 70.00 105 LYS A O 1
ATOM 808 N N . SER A 1 106 ? -14.935 12.830 -1.993 1.00 73.75 106 SER A N 1
ATOM 809 C CA . SER A 1 106 ? -15.012 12.284 -0.641 1.00 73.75 106 SER A CA 1
ATOM 810 C C . SER A 1 106 ? -14.140 11.040 -0.533 1.00 73.75 106 SER A C 1
ATOM 812 O O . SER A 1 106 ? -14.260 10.108 -1.329 1.00 73.75 106 SER A O 1
ATOM 814 N N . VAL A 1 107 ? -13.260 11.024 0.463 1.00 80.12 107 VAL A N 1
ATOM 815 C CA . VAL A 1 107 ? -12.694 9.773 0.971 1.00 80.12 107 VAL A CA 1
ATOM 816 C C . VAL A 1 107 ? -13.796 9.116 1.800 1.00 80.12 107 VAL A C 1
ATOM 818 O O . VAL A 1 107 ? -14.483 9.827 2.524 1.00 80.12 107 VAL A O 1
ATOM 821 N N . GLN A 1 108 ? -14.000 7.809 1.628 1.00 78.75 108 GLN A N 1
ATOM 822 C CA . GLN A 1 108 ? -14.847 7.018 2.518 1.00 78.75 108 GLN A CA 1
ATOM 823 C C . GLN A 1 108 ? -13.962 6.082 3.335 1.00 78.75 108 GLN A C 1
ATOM 825 O O . GLN A 1 108 ? -13.160 5.319 2.777 1.00 78.75 108 GLN A O 1
ATOM 830 N N . GLY A 1 109 ? -14.113 6.162 4.647 1.00 88.38 109 GLY A N 1
ATOM 831 C CA . GLY A 1 109 ? -13.453 5.332 5.629 1.00 88.38 109 GLY A CA 1
ATOM 832 C C . GLY A 1 109 ? -14.346 4.208 6.113 1.00 88.38 109 GLY A C 1
ATOM 833 O O . GLY A 1 109 ? -15.536 4.373 6.357 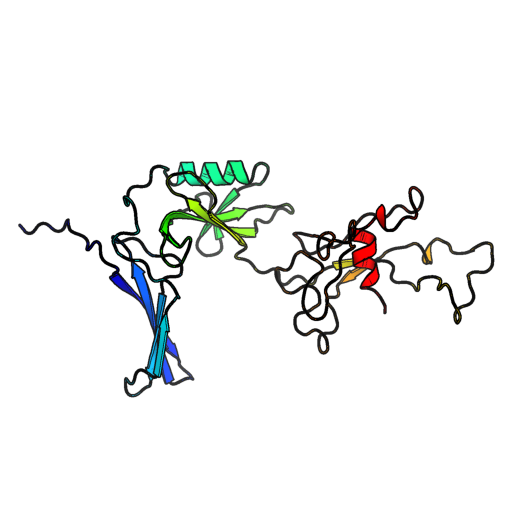1.00 88.38 109 GLY A O 1
ATOM 834 N N . GLU A 1 110 ? -13.742 3.042 6.291 1.00 93.69 110 GLU A N 1
ATOM 835 C CA . GLU A 1 110 ? -14.385 1.922 6.965 1.00 93.69 110 GLU A CA 1
ATOM 836 C C . GLU A 1 110 ? -13.657 1.632 8.268 1.00 93.69 110 GLU A C 1
ATOM 838 O O . GLU A 1 110 ? -12.445 1.399 8.268 1.00 93.69 110 GLU A O 1
ATOM 843 N N . LEU A 1 111 ? -14.402 1.639 9.371 1.00 95.44 111 LEU A N 1
ATOM 844 C CA . LEU A 1 111 ? -13.881 1.266 10.676 1.00 95.44 111 LEU A CA 1
ATOM 845 C C . LEU A 1 111 ? -13.793 -0.262 10.780 1.00 95.44 111 LEU A C 1
ATOM 847 O O . LEU A 1 111 ? -14.769 -0.971 10.523 1.00 95.44 111 LEU A O 1
ATOM 851 N N . LEU A 1 112 ? -12.624 -0.772 11.158 1.00 94.38 112 LEU A N 1
ATOM 852 C CA . LEU A 1 112 ? -12.344 -2.204 11.226 1.00 94.38 112 LEU A CA 1
ATOM 853 C C . LEU A 1 112 ? -11.341 -2.544 12.333 1.00 94.38 112 LEU A C 1
ATOM 855 O O . LEU A 1 112 ? -10.704 -1.662 12.908 1.00 94.38 112 LEU A O 1
ATOM 859 N N . TRP A 1 113 ? -11.168 -3.838 12.597 1.00 91.75 113 TRP A N 1
ATOM 860 C CA . TRP A 1 113 ? -10.072 -4.350 13.421 1.00 91.75 113 TRP A CA 1
ATOM 861 C C . TRP A 1 113 ? -8.883 -4.732 12.547 1.00 91.75 113 TRP A C 1
ATOM 863 O O . TRP A 1 113 ? -9.001 -5.615 11.697 1.00 91.75 113 TRP A O 1
ATOM 873 N N . TYR A 1 114 ? -7.738 -4.087 12.753 1.00 90.69 114 TYR A N 1
ATOM 874 C CA . TYR A 1 114 ? -6.493 -4.393 12.061 1.00 90.69 114 TYR A CA 1
ATOM 875 C C . TYR A 1 114 ? -5.578 -5.240 12.960 1.00 90.69 114 TYR A C 1
ATOM 877 O O . TYR A 1 114 ? -5.190 -4.764 14.029 1.00 90.69 114 TYR A O 1
ATOM 885 N N . PRO A 1 115 ? -5.239 -6.482 12.569 1.00 86.06 115 PRO A N 1
ATOM 886 C CA . PRO A 1 115 ? -4.277 -7.297 13.302 1.00 86.06 115 PRO A CA 1
ATOM 887 C C . PRO A 1 115 ? -2.877 -6.691 13.228 1.00 86.06 115 PRO A C 1
ATOM 889 O O . PRO A 1 115 ? -2.354 -6.475 12.134 1.00 86.06 115 PRO A O 1
ATOM 892 N N . ILE A 1 116 ? -2.273 -6.438 14.386 1.00 81.94 116 ILE A N 1
ATOM 893 C CA . ILE A 1 116 ? -0.861 -6.041 14.491 1.00 81.94 116 ILE A CA 1
ATOM 894 C C . ILE A 1 116 ? 0.017 -7.290 14.505 1.00 81.94 116 ILE A C 1
ATOM 896 O O . ILE A 1 116 ? 1.044 -7.350 13.832 1.00 81.94 116 ILE A O 1
ATOM 900 N N . ASP A 1 117 ? -0.445 -8.316 15.210 1.00 74.12 117 ASP A N 1
ATOM 901 C CA . ASP A 1 117 ? 0.129 -9.652 15.237 1.00 74.12 117 ASP A CA 1
ATOM 902 C C . ASP A 1 117 ? -1.011 -10.685 15.416 1.00 74.12 117 ASP A C 1
ATOM 904 O O . ASP A 1 117 ? -2.190 -10.312 15.389 1.00 74.12 117 ASP A O 1
ATOM 908 N N . PRO A 1 118 ? -0.731 -11.999 15.520 1.00 69.50 118 PRO A N 1
ATOM 909 C CA . PRO A 1 118 ? -1.786 -13.006 15.660 1.00 69.50 118 PRO A CA 1
ATOM 910 C C . PRO A 1 118 ? -2.692 -12.841 16.890 1.00 69.50 118 PRO A C 1
ATOM 912 O O . PRO A 1 118 ? -3.799 -13.384 16.884 1.00 69.50 118 PRO A O 1
ATOM 915 N N . TRP A 1 119 ? -2.234 -12.121 17.916 1.00 70.62 119 TRP A N 1
ATOM 916 C CA . TRP A 1 119 ? -2.884 -11.971 19.215 1.00 70.62 119 TRP A CA 1
ATOM 917 C C . TRP A 1 119 ? -3.432 -10.562 19.444 1.00 70.62 119 TRP A C 1
ATOM 919 O O . TRP A 1 119 ? -4.460 -10.447 20.107 1.00 70.62 119 TRP A O 1
ATOM 929 N N . ASP A 1 120 ? -2.801 -9.525 18.888 1.00 76.56 120 ASP A N 1
ATOM 930 C CA . ASP A 1 120 ? -3.184 -8.118 19.067 1.00 76.56 120 ASP A CA 1
ATOM 931 C C . ASP A 1 120 ? -3.938 -7.529 17.863 1.00 76.56 120 ASP A C 1
ATOM 933 O O . ASP A 1 120 ? -3.580 -7.729 16.696 1.00 76.56 120 ASP A O 1
ATOM 937 N N . VAL A 1 121 ? -4.978 -6.744 18.156 1.00 85.00 121 VAL A N 1
ATOM 938 C CA . VAL A 1 121 ? -5.750 -5.992 17.161 1.00 85.00 121 VAL A CA 1
ATOM 939 C C . VAL A 1 121 ? -5.935 -4.548 17.584 1.00 85.00 121 VAL A C 1
ATOM 941 O O . VAL A 1 121 ? -6.235 -4.236 18.735 1.00 85.00 121 VAL A O 1
ATOM 944 N N . ARG A 1 122 ? -5.885 -3.654 16.600 1.00 89.56 122 ARG A N 1
ATOM 945 C CA . ARG A 1 122 ? -6.181 -2.238 16.800 1.00 89.56 122 ARG A CA 1
ATOM 946 C C . ARG A 1 122 ? -7.388 -1.806 15.998 1.00 89.56 122 ARG A C 1
ATOM 948 O O . ARG A 1 122 ? -7.594 -2.235 14.863 1.00 89.56 122 ARG A O 1
ATOM 955 N N . LEU A 1 123 ? -8.202 -0.957 16.615 1.00 94.50 123 LEU A N 1
ATOM 956 C CA . LEU A 1 123 ? -9.307 -0.305 15.931 1.00 94.50 123 LEU A CA 1
ATOM 957 C C . LEU A 1 123 ? -8.710 0.688 14.934 1.00 94.50 123 LEU A C 1
ATOM 959 O O . LEU A 1 123 ? -7.895 1.521 15.327 1.00 94.50 123 LEU A O 1
ATOM 963 N N . ALA A 1 124 ? -9.091 0.597 13.665 1.00 96.31 124 ALA A N 1
ATOM 964 C CA . ALA A 1 124 ? -8.460 1.373 12.609 1.00 96.31 124 ALA A CA 1
ATOM 965 C C . ALA A 1 124 ? -9.447 1.811 11.525 1.00 96.31 124 ALA A C 1
ATOM 967 O O . ALA A 1 124 ? -10.408 1.109 11.204 1.00 96.31 124 ALA A O 1
ATOM 968 N N . TRP A 1 125 ? -9.157 2.960 10.924 1.00 97.56 125 TRP A N 1
ATOM 969 C CA . TRP A 1 125 ? -9.801 3.451 9.716 1.00 97.56 125 TRP A CA 1
ATOM 970 C C . TRP A 1 125 ? -9.077 2.918 8.487 1.00 97.56 125 TRP A C 1
ATOM 972 O O . TRP A 1 125 ? -7.881 3.146 8.305 1.00 97.56 125 TRP A O 1
ATOM 982 N N . ARG A 1 126 ? -9.811 2.241 7.605 1.00 95.31 126 ARG A N 1
ATOM 983 C CA . ARG A 1 126 ? -9.355 1.905 6.256 1.00 95.31 126 ARG A CA 1
ATOM 984 C C . ARG A 1 126 ? -9.820 2.966 5.278 1.00 95.31 126 ARG A C 1
ATOM 986 O O . ARG A 1 126 ? -11.020 3.117 5.078 1.00 95.31 126 ARG A O 1
ATOM 993 N N . LEU A 1 127 ? -8.875 3.603 4.599 1.00 93.75 127 LEU A N 1
ATOM 994 C CA . LEU A 1 127 ? -9.127 4.648 3.612 1.00 93.75 127 LEU A CA 1
ATOM 995 C C . LEU A 1 127 ? -8.620 4.189 2.240 1.00 93.75 127 LEU A C 1
ATOM 997 O O . LEU A 1 127 ? -7.463 3.787 2.109 1.00 93.75 127 LEU A O 1
ATOM 1001 N N . ASN A 1 128 ? -9.467 4.257 1.210 1.00 90.00 128 ASN A N 1
ATOM 1002 C CA . ASN A 1 128 ? -9.037 4.083 -0.181 1.00 90.00 128 ASN A CA 1
ATOM 1003 C C . ASN A 1 128 ? -8.800 5.464 -0.801 1.00 90.00 128 ASN A C 1
ATOM 1005 O O . ASN A 1 128 ? -9.704 6.302 -0.850 1.00 90.00 128 ASN A O 1
ATOM 1009 N N . LEU A 1 129 ? -7.575 5.695 -1.260 1.00 88.25 129 LEU A N 1
ATOM 1010 C CA . LEU A 1 129 ? -7.066 7.017 -1.597 1.00 88.25 129 LEU A CA 1
ATOM 1011 C C . LEU A 1 129 ? -6.530 7.034 -3.023 1.00 88.25 129 LEU A C 1
ATOM 1013 O O . LEU A 1 129 ? -5.773 6.153 -3.421 1.00 88.25 129 LEU A O 1
ATOM 1017 N N . GLY A 1 130 ? -6.874 8.070 -3.776 1.00 86.81 130 GLY A N 1
ATOM 1018 C CA . GLY A 1 130 ? -6.092 8.487 -4.929 1.00 86.81 130 GLY A CA 1
ATOM 1019 C C . GLY A 1 130 ? -5.004 9.443 -4.456 1.00 86.81 130 GLY A C 1
ATOM 1020 O O . GLY A 1 130 ? -5.343 10.531 -3.988 1.00 86.81 130 GLY A O 1
ATOM 1021 N N . VAL A 1 131 ? -3.735 9.052 -4.577 1.00 82.12 131 VAL A N 1
ATOM 1022 C CA . VAL A 1 131 ? -2.586 9.898 -4.218 1.00 82.12 131 VAL A CA 1
ATOM 1023 C C . VAL A 1 131 ? -1.797 10.221 -5.475 1.00 82.12 131 VAL A C 1
ATOM 1025 O O . VAL A 1 131 ? -1.337 9.319 -6.182 1.00 82.12 131 VAL A O 1
ATOM 1028 N N . GLU A 1 132 ? -1.657 11.508 -5.767 1.00 73.94 132 GLU A N 1
ATOM 1029 C CA . GLU A 1 132 ? -0.870 11.985 -6.897 1.00 73.94 132 GLU A CA 1
ATOM 1030 C C . GLU A 1 132 ? 0.582 12.197 -6.467 1.00 73.94 132 GLU A C 1
ATOM 1032 O O . GLU A 1 132 ? 0.914 13.182 -5.814 1.00 73.94 132 GLU A O 1
ATOM 1037 N N . LEU A 1 133 ? 1.453 11.261 -6.847 1.00 64.19 133 LEU A N 1
ATOM 1038 C CA . LEU A 1 133 ? 2.899 11.328 -6.605 1.00 64.19 133 LEU A CA 1
ATOM 1039 C C . LEU A 1 133 ? 3.647 11.958 -7.800 1.00 64.19 133 LEU A C 1
ATOM 1041 O O . LEU A 1 133 ? 4.765 11.561 -8.120 1.00 64.19 133 LEU A O 1
ATOM 1045 N N . GLY A 1 134 ? 3.005 12.919 -8.475 1.00 51.25 134 GLY A N 1
ATOM 1046 C CA . GLY A 1 134 ? 3.451 13.520 -9.736 1.00 51.25 134 GLY A CA 1
ATOM 1047 C C . GLY A 1 134 ? 2.774 12.921 -10.977 1.00 51.25 134 GLY A C 1
ATOM 1048 O O . GLY A 1 134 ? 2.210 11.830 -10.931 1.00 51.25 134 GLY A O 1
ATOM 1049 N N . PHE A 1 135 ? 2.854 13.650 -12.097 1.00 47.62 135 PHE A N 1
ATOM 1050 C CA . PHE A 1 135 ? 2.317 13.303 -13.429 1.00 47.62 135 PHE A CA 1
ATOM 1051 C C . PHE A 1 135 ? 0.794 13.442 -13.653 1.00 47.62 135 PHE A C 1
ATOM 1053 O O . PHE A 1 135 ? 0.300 12.956 -14.670 1.00 47.62 135 PHE A O 1
ATOM 1060 N N . GLY A 1 136 ? 0.034 14.133 -12.790 1.00 56.66 136 GLY A N 1
ATOM 1061 C CA . GLY A 1 136 ? -1.374 14.475 -13.069 1.00 56.66 136 GLY A CA 1
ATOM 1062 C C . GLY A 1 136 ? -2.372 13.317 -12.947 1.00 56.66 136 GLY A C 1
ATOM 1063 O O . GLY A 1 136 ? -3.550 13.487 -13.268 1.00 56.66 136 GLY A O 1
ATOM 1064 N N . ILE A 1 137 ? -1.917 12.127 -12.531 1.00 63.41 137 ILE A N 1
ATOM 1065 C CA . ILE A 1 137 ? -2.739 10.918 -12.408 1.00 63.41 137 ILE A CA 1
ATOM 1066 C C . ILE A 1 137 ? -2.562 10.338 -10.996 1.00 63.41 137 ILE A C 1
ATOM 1068 O O . ILE A 1 137 ? -1.461 9.910 -10.645 1.00 63.41 137 ILE A O 1
ATOM 1072 N N . PRO A 1 138 ? -3.626 10.277 -10.174 1.00 70.38 138 PRO A N 1
ATOM 1073 C CA . PRO A 1 138 ? -3.536 9.689 -8.847 1.00 70.38 138 PRO A CA 1
ATOM 1074 C C . PRO A 1 138 ? -3.458 8.161 -8.926 1.00 70.38 138 PRO A C 1
ATOM 1076 O O . PRO A 1 138 ? -4.285 7.510 -9.569 1.00 70.38 138 PRO A O 1
ATOM 1079 N N . TRP A 1 139 ? -2.507 7.575 -8.203 1.00 76.50 139 TRP A N 1
ATOM 1080 C CA . TRP A 1 139 ? -2.439 6.130 -8.005 1.00 76.50 139 TRP A CA 1
ATOM 1081 C C . TRP A 1 139 ? -3.357 5.703 -6.867 1.00 76.50 139 TRP A C 1
ATOM 1083 O O . TRP A 1 139 ? -3.531 6.429 -5.886 1.00 76.50 139 TRP A O 1
ATOM 1093 N N . LEU A 1 140 ? -3.923 4.500 -6.982 1.00 81.06 140 LEU A N 1
ATOM 1094 C CA . LEU A 1 140 ? -4.754 3.951 -5.918 1.00 81.06 140 LEU A CA 1
ATOM 1095 C C . LEU A 1 140 ? -3.881 3.402 -4.795 1.00 81.06 140 LEU A C 1
ATOM 1097 O O . LEU A 1 140 ? -3.113 2.458 -5.007 1.00 81.06 140 LEU A O 1
ATOM 1101 N N . TYR A 1 141 ? -4.080 3.944 -3.605 1.00 85.88 141 TYR A N 1
ATOM 1102 C CA . TYR A 1 141 ? -3.517 3.484 -2.351 1.00 85.88 141 TYR A CA 1
ATOM 1103 C C . TYR A 1 141 ? -4.616 3.082 -1.381 1.00 85.88 141 TYR A C 1
ATOM 1105 O O . TYR A 1 141 ? -5.765 3.518 -1.468 1.00 85.88 141 TYR A O 1
ATOM 1113 N N . ARG A 1 142 ? -4.227 2.267 -0.412 1.00 89.25 142 ARG A N 1
ATOM 1114 C CA . ARG A 1 142 ? -5.011 1.988 0.772 1.00 89.25 142 ARG A CA 1
ATOM 1115 C C . ARG A 1 142 ? -4.182 2.298 2.000 1.00 89.25 142 ARG A C 1
ATOM 1117 O O . ARG A 1 142 ? -3.127 1.695 2.193 1.00 89.25 142 ARG A O 1
ATOM 1124 N N . ALA A 1 143 ? -4.691 3.214 2.809 1.00 91.56 143 ALA A N 1
ATOM 1125 C CA . ALA A 1 143 ? -4.156 3.514 4.122 1.00 91.56 143 ALA A CA 1
ATOM 1126 C C . ALA A 1 143 ? -4.978 2.783 5.188 1.00 91.56 143 ALA A C 1
ATOM 1128 O O . ALA A 1 143 ? -6.203 2.677 5.075 1.00 91.56 143 ALA A O 1
ATOM 1129 N N . VAL A 1 144 ? -4.305 2.295 6.222 1.00 94.75 144 VAL A N 1
ATOM 1130 C CA . VAL A 1 144 ? -4.914 1.863 7.479 1.00 94.75 144 VAL A CA 1
ATOM 1131 C C . VAL A 1 144 ? -4.327 2.738 8.573 1.00 94.75 144 VAL A C 1
ATOM 1133 O O . VAL A 1 144 ? -3.110 2.774 8.737 1.00 94.75 144 VAL A O 1
ATOM 1136 N N . VAL A 1 145 ? -5.186 3.456 9.287 1.00 96.25 145 VAL A N 1
ATOM 1137 C CA . VAL A 1 145 ? -4.801 4.437 10.305 1.00 96.25 145 VAL A CA 1
ATOM 1138 C C . VAL A 1 145 ? -5.404 4.024 11.636 1.00 96.25 145 VAL A C 1
ATOM 1140 O O . VAL A 1 145 ? -6.604 3.767 11.709 1.00 96.25 145 VAL A O 1
ATOM 1143 N N . ASP A 1 146 ? -4.590 3.957 12.682 1.00 95.44 146 ASP A N 1
ATOM 1144 C CA . ASP A 1 146 ? -5.042 3.687 14.042 1.00 95.44 146 ASP A CA 1
ATOM 1145 C C . ASP A 1 146 ? -6.093 4.727 14.460 1.00 95.44 146 ASP A C 1
ATOM 1147 O O . ASP A 1 146 ? -5.848 5.936 14.447 1.00 95.44 146 ASP A O 1
ATOM 1151 N N . ALA A 1 147 ? -7.283 4.255 14.827 1.00 96.69 147 ALA A N 1
ATOM 1152 C CA . ALA A 1 147 ? -8.430 5.106 15.128 1.00 96.69 147 ALA A CA 1
ATOM 1153 C C . ALA A 1 147 ? -8.326 5.796 16.499 1.00 96.69 147 ALA A C 1
ATOM 1155 O O . ALA A 1 147 ? -9.252 6.500 16.909 1.00 96.69 147 ALA A O 1
ATOM 1156 N N . ARG A 1 148 ? -7.235 5.573 17.238 1.00 93.81 148 ARG A N 1
ATOM 1157 C CA . ARG A 1 148 ? -6.939 6.219 18.517 1.00 93.81 148 ARG A CA 1
ATOM 1158 C C . ARG A 1 148 ? -5.791 7.207 18.411 1.00 93.81 148 ARG A C 1
ATOM 1160 O O . ARG A 1 148 ? -5.894 8.299 18.959 1.00 93.81 148 ARG A O 1
ATOM 1167 N N . THR A 1 149 ? -4.705 6.813 17.755 1.00 94.12 149 THR A N 1
ATOM 1168 C CA . THR A 1 149 ? -3.450 7.581 17.748 1.00 94.12 149 THR A CA 1
ATOM 1169 C C . THR A 1 149 ? -3.219 8.362 16.460 1.00 94.12 149 THR A C 1
ATOM 1171 O O . THR A 1 149 ? -2.434 9.307 16.469 1.00 94.12 149 THR A O 1
ATOM 1174 N N . GLY A 1 150 ? -3.869 7.981 15.356 1.00 94.00 150 GLY A N 1
ATOM 1175 C CA . GLY A 1 150 ? -3.585 8.534 14.029 1.00 94.00 150 GLY A CA 1
ATOM 1176 C C . GLY A 1 150 ? -2.334 7.937 13.377 1.00 94.00 150 GLY A C 1
ATOM 1177 O O . GLY A 1 150 ? -1.935 8.377 12.302 1.00 94.00 150 GLY A O 1
ATOM 1178 N N . GLU A 1 151 ? -1.710 6.932 14.000 1.00 92.12 151 GLU A N 1
ATOM 1179 C CA . GLU A 1 151 ? -0.577 6.202 13.431 1.00 92.12 151 GLU A CA 1
ATOM 1180 C C . GLU A 1 151 ? -0.991 5.497 12.131 1.00 92.12 151 GLU A C 1
ATOM 1182 O O . GLU A 1 151 ? -1.971 4.752 12.097 1.00 92.12 151 GLU A O 1
ATOM 1187 N N . MET A 1 152 ? -0.234 5.691 11.049 1.00 91.31 152 MET A N 1
ATOM 1188 C CA . MET A 1 152 ? -0.474 4.985 9.790 1.00 91.31 152 MET A CA 1
ATOM 1189 C C . MET A 1 152 ? 0.099 3.561 9.865 1.00 91.31 152 MET A C 1
ATOM 1191 O O . MET A 1 152 ? 1.261 3.327 9.547 1.00 91.31 152 MET A O 1
ATOM 1195 N N . LEU A 1 153 ? -0.741 2.611 10.282 1.00 88.25 153 LEU A N 1
ATOM 1196 C CA . LEU A 1 153 ? -0.415 1.191 10.468 1.00 88.25 153 LEU A CA 1
ATOM 1197 C C . LEU A 1 153 ? -0.071 0.467 9.157 1.00 88.25 153 LEU A C 1
ATOM 1199 O O . LEU A 1 153 ? 0.662 -0.520 9.153 1.00 88.25 153 LEU A O 1
ATOM 1203 N N . SER A 1 154 ? -0.636 0.914 8.034 1.00 87.50 154 SER A N 1
ATOM 1204 C CA . SER A 1 154 ? -0.346 0.359 6.712 1.00 87.50 154 SER A CA 1
ATOM 1205 C C . SER A 1 154 ? -0.588 1.394 5.625 1.00 87.50 154 SER A C 1
ATOM 1207 O O . SER A 1 154 ? -1.558 2.149 5.685 1.00 87.50 154 SER A O 1
ATOM 1209 N N . PHE A 1 155 ? 0.259 1.397 4.600 1.00 86.69 155 PHE A N 1
ATOM 1210 C CA . PHE A 1 155 ? 0.060 2.196 3.399 1.00 86.69 155 PHE A CA 1
ATOM 1211 C C . PHE A 1 155 ? 0.539 1.409 2.184 1.00 86.69 155 PHE A C 1
ATOM 1213 O O . PHE A 1 155 ? 1.735 1.202 1.993 1.00 86.69 155 PHE A O 1
ATOM 1220 N N . VAL A 1 156 ? -0.404 0.917 1.381 1.00 81.00 156 VAL A N 1
ATOM 1221 C CA . VAL A 1 156 ? -0.103 0.015 0.264 1.00 81.00 156 VAL A CA 1
ATOM 1222 C C . VAL A 1 156 ? -0.709 0.513 -1.033 1.00 81.00 156 VAL A C 1
ATOM 1224 O O . VAL A 1 156 ? -1.859 0.951 -1.080 1.00 81.00 156 VAL A O 1
ATOM 1227 N N . ARG A 1 157 ? 0.055 0.408 -2.118 1.00 80.69 157 ARG A N 1
ATOM 1228 C CA . ARG A 1 157 ? -0.446 0.666 -3.466 1.00 80.69 157 ARG A CA 1
ATOM 1229 C C . ARG A 1 157 ? -1.338 -0.494 -3.905 1.00 80.69 157 ARG A C 1
ATOM 1231 O O . ARG A 1 157 ? -0.951 -1.656 -3.831 1.00 80.69 157 ARG A O 1
ATOM 1238 N N . MET A 1 158 ? -2.537 -0.180 -4.377 1.00 73.81 158 MET A N 1
ATOM 1239 C CA . MET A 1 158 ? -3.521 -1.157 -4.853 1.00 73.81 158 MET A CA 1
ATOM 1240 C C . MET A 1 158 ? -3.505 -1.350 -6.372 1.00 73.81 158 MET A C 1
ATOM 1242 O O . MET A 1 158 ? -4.102 -2.292 -6.885 1.00 73.81 158 MET A O 1
ATOM 1246 N N . THR A 1 159 ? -2.847 -0.447 -7.095 1.00 66.00 159 THR A N 1
ATOM 1247 C CA . THR A 1 159 ? -2.623 -0.548 -8.541 1.00 66.00 159 THR A CA 1
ATOM 1248 C C . THR A 1 159 ? -1.234 -1.120 -8.789 1.00 66.00 159 THR A C 1
ATOM 1250 O O . THR A 1 159 ? -0.245 -0.563 -8.323 1.00 66.00 159 THR A O 1
ATOM 1253 N N . ARG A 1 160 ? -1.135 -2.233 -9.520 1.00 53.50 160 ARG A N 1
ATOM 1254 C CA . ARG A 1 160 ? 0.159 -2.683 -10.051 1.00 53.50 160 ARG A CA 1
ATOM 1255 C C . ARG A 1 160 ? 0.463 -1.873 -11.312 1.00 53.50 160 ARG A C 1
ATOM 1257 O O . ARG A 1 160 ? -0.405 -1.774 -12.176 1.00 53.50 160 ARG A O 1
ATOM 1264 N N . SER A 1 161 ? 1.660 -1.290 -11.415 1.00 52.59 161 SER A N 1
ATOM 1265 C CA . SER A 1 161 ? 2.159 -0.815 -12.713 1.00 52.59 161 SER A CA 1
ATOM 1266 C C . SER A 1 161 ? 2.404 -2.037 -13.595 1.00 52.59 161 SER A C 1
ATOM 1268 O O . SER A 1 161 ? 3.143 -2.926 -13.185 1.00 52.59 161 SER A O 1
ATOM 1270 N N . ALA A 1 162 ? 1.827 -2.056 -14.796 1.00 51.66 162 ALA A N 1
ATOM 1271 C CA . ALA A 1 162 ? 2.234 -2.956 -15.879 1.00 51.66 162 ALA A CA 1
ATOM 1272 C C . ALA A 1 162 ? 3.423 -2.381 -16.683 1.00 51.66 162 ALA A C 1
ATOM 1274 O O . ALA A 1 162 ? 3.673 -2.805 -17.804 1.00 51.66 162 ALA A O 1
ATOM 1275 N N . GLU A 1 163 ? 4.104 -1.359 -16.156 1.00 60.47 163 GLU A N 1
ATOM 1276 C CA . GLU A 1 163 ? 5.187 -0.677 -16.862 1.00 60.47 163 GLU A CA 1
ATOM 1277 C C . GLU A 1 163 ? 6.504 -1.406 -16.627 1.00 60.47 163 GLU A C 1
ATOM 1279 O O . GLU A 1 163 ? 6.919 -1.598 -15.478 1.00 60.47 163 GLU A O 1
ATOM 1284 N N . GLU A 1 164 ? 7.137 -1.814 -17.724 1.00 73.38 164 GLU A N 1
ATOM 1285 C CA . GLU A 1 164 ? 8.499 -2.328 -17.725 1.00 73.38 164 GLU A CA 1
ATOM 1286 C C . GLU A 1 164 ? 9.454 -1.247 -17.186 1.00 73.38 164 GLU A C 1
ATOM 1288 O O . GLU A 1 164 ? 9.330 -0.078 -17.566 1.00 73.38 164 GLU A O 1
ATOM 1293 N N . PRO A 1 165 ? 10.386 -1.594 -16.281 1.00 84.44 165 PRO A N 1
ATOM 1294 C CA . PRO A 1 165 ? 11.370 -0.643 -15.785 1.00 84.44 165 PRO A CA 1
ATOM 1295 C C . PRO A 1 165 ? 12.235 -0.098 -16.924 1.00 84.44 165 PRO A C 1
ATOM 1297 O O . PRO A 1 165 ? 12.550 -0.805 -17.887 1.00 84.44 165 PRO A O 1
ATOM 1300 N N . SER A 1 166 ? 12.659 1.157 -16.778 1.00 85.38 166 SER A N 1
ATOM 1301 C CA . SER A 1 166 ? 13.582 1.806 -17.706 1.00 85.38 166 SER A CA 1
ATOM 1302 C C . SER A 1 166 ? 14.876 2.233 -17.021 1.00 85.38 166 SER A C 1
ATOM 1304 O O . SER A 1 166 ? 14.889 2.593 -15.842 1.00 85.38 166 SER A O 1
ATOM 1306 N N . TRP A 1 167 ? 15.973 2.220 -17.773 1.00 85.25 167 TRP A N 1
ATOM 1307 C CA . TRP A 1 167 ? 17.334 2.365 -17.257 1.00 85.25 167 TRP A CA 1
ATOM 1308 C C . TRP A 1 167 ? 18.103 3.391 -18.076 1.00 85.25 167 TRP A C 1
ATOM 1310 O O . TRP A 1 167 ? 18.113 3.297 -19.300 1.00 85.25 167 TRP A O 1
ATOM 1320 N N . LEU A 1 168 ? 18.779 4.342 -17.422 1.00 85.50 168 LEU A N 1
ATOM 1321 C CA . LEU A 1 168 ? 19.707 5.253 -18.103 1.00 85.50 168 LEU A CA 1
ATOM 1322 C C . LEU A 1 168 ? 21.133 4.711 -17.996 1.00 85.50 168 LEU A C 1
ATOM 1324 O O . LEU A 1 168 ? 21.826 4.944 -16.999 1.00 85.50 168 LEU A O 1
ATOM 1328 N N . VAL A 1 169 ? 21.565 4.008 -19.037 1.00 81.81 169 VAL A N 1
ATOM 1329 C CA . VAL A 1 169 ? 22.790 3.199 -19.038 1.00 81.81 169 VAL A CA 1
ATOM 1330 C C . VAL A 1 169 ? 23.674 3.510 -20.237 1.00 81.81 169 VAL A C 1
ATOM 1332 O O . VAL A 1 169 ? 23.213 4.059 -21.237 1.00 81.81 169 VAL A O 1
ATOM 1335 N N . PHE A 1 170 ? 24.959 3.188 -20.145 1.00 76.81 170 PHE A N 1
ATOM 1336 C CA . PHE A 1 170 ? 25.832 3.142 -21.311 1.00 76.81 170 PHE A CA 1
ATOM 1337 C C . PHE A 1 170 ? 25.455 1.924 -22.144 1.00 76.81 170 PHE A C 1
ATOM 1339 O O . PHE A 1 170 ? 25.515 0.803 -21.652 1.00 76.81 170 PHE A O 1
ATOM 1346 N N . THR A 1 171 ? 25.031 2.150 -23.387 1.00 68.19 171 THR A N 1
ATOM 1347 C CA . THR A 1 171 ? 24.632 1.059 -24.286 1.00 68.19 171 THR A CA 1
ATOM 1348 C C . THR A 1 171 ? 25.735 0.605 -25.232 1.00 68.19 171 THR A C 1
ATOM 1350 O O . THR A 1 171 ? 25.547 -0.367 -25.956 1.00 68.19 171 THR A O 1
ATOM 1353 N N . GLY A 1 172 ? 26.849 1.338 -25.271 1.00 60.47 172 GLY A N 1
ATOM 1354 C CA . GLY A 1 172 ? 28.061 0.944 -25.984 1.00 60.47 172 GLY A CA 1
ATOM 1355 C C . GLY A 1 172 ? 28.983 0.119 -25.092 1.00 60.47 172 GLY A C 1
ATOM 1356 O O . GLY A 1 172 ? 28.853 0.137 -23.867 1.00 60.47 172 GLY A O 1
ATOM 1357 N N . GLU A 1 173 ? 29.934 -0.584 -25.704 1.00 53.69 173 GLU A N 1
ATOM 1358 C CA . GLU A 1 173 ? 30.950 -1.304 -24.943 1.00 53.69 173 GLU A CA 1
ATOM 1359 C C . GLU A 1 173 ? 31.781 -0.345 -24.080 1.00 53.69 173 GLU A C 1
ATOM 1361 O O . GLU A 1 173 ? 32.200 0.727 -24.522 1.00 53.69 173 GLU A O 1
ATOM 1366 N N . SER A 1 174 ? 32.041 -0.750 -22.836 1.00 50.22 174 SER A N 1
ATOM 1367 C CA . SER A 1 174 ? 33.059 -0.108 -22.005 1.00 50.22 174 SER A CA 1
ATOM 1368 C C . SER A 1 174 ? 34.435 -0.346 -22.644 1.00 50.22 174 SER A C 1
ATOM 1370 O O . SER A 1 174 ? 34.707 -1.487 -23.028 1.00 50.22 174 SER A O 1
ATOM 1372 N N . PRO A 1 175 ? 35.334 0.654 -22.737 1.00 44.91 175 PRO A N 1
ATOM 1373 C CA . PRO A 1 175 ? 36.717 0.397 -23.115 1.00 44.91 175 PRO A CA 1
ATOM 1374 C C . PRO A 1 175 ? 37.344 -0.525 -22.060 1.00 44.91 175 PRO A C 1
ATOM 1376 O O . PRO A 1 175 ? 37.674 -0.109 -20.950 1.00 44.91 175 PRO A O 1
ATOM 1379 N N . GLN A 1 176 ? 37.435 -1.814 -22.378 1.00 40.16 176 GLN A N 1
ATOM 1380 C CA . GLN A 1 176 ? 37.879 -2.844 -21.445 1.00 40.16 176 GLN A CA 1
ATOM 1381 C C . GLN A 1 176 ? 39.351 -2.631 -21.053 1.00 40.16 176 GLN A C 1
ATOM 1383 O O . GLN A 1 176 ? 40.216 -2.556 -21.931 1.00 40.16 176 GLN A O 1
ATOM 1388 N N . PRO A 1 177 ? 39.698 -2.648 -19.753 1.00 33.94 177 PRO A N 1
ATOM 1389 C CA . PRO A 1 177 ? 41.053 -2.955 -19.338 1.00 33.94 177 PRO A CA 1
ATOM 1390 C C . PRO A 1 177 ? 41.249 -4.467 -19.480 1.00 33.94 177 PRO A C 1
ATOM 1392 O O . PRO A 1 177 ? 40.869 -5.239 -18.602 1.00 33.94 177 PRO A O 1
ATOM 1395 N N . GLY A 1 178 ? 41.837 -4.882 -20.601 1.00 40.34 178 GLY A N 1
ATOM 1396 C CA . GLY A 1 178 ? 42.275 -6.261 -20.816 1.00 40.34 178 GLY A CA 1
ATOM 1397 C C . GLY A 1 178 ? 41.645 -6.940 -22.026 1.00 40.34 178 GLY A C 1
ATOM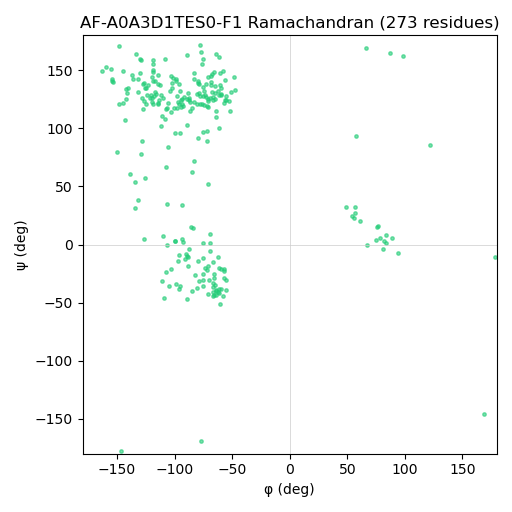 1398 O O . GLY A 1 178 ? 40.713 -7.712 -21.883 1.00 40.34 178 GLY A O 1
ATOM 1399 N N . ASN A 1 179 ? 42.272 -6.712 -23.183 1.00 44.41 179 ASN A N 1
ATOM 1400 C CA . ASN A 1 179 ? 42.366 -7.624 -24.326 1.00 44.41 179 ASN A CA 1
ATOM 1401 C C . ASN A 1 179 ? 41.041 -8.111 -24.957 1.00 44.41 179 ASN A C 1
ATOM 1403 O O . ASN A 1 179 ? 40.524 -9.148 -24.560 1.00 44.41 179 ASN A O 1
ATOM 1407 N N . LEU A 1 180 ? 40.573 -7.396 -25.994 1.00 44.94 180 LEU A N 1
ATOM 1408 C CA . LEU A 1 180 ? 40.272 -7.924 -27.348 1.00 44.94 180 LEU A CA 1
ATOM 1409 C C . LEU A 1 180 ? 39.695 -6.852 -28.306 1.00 44.94 180 LEU A C 1
ATOM 1411 O O . LEU A 1 180 ? 39.691 -7.076 -29.514 1.00 44.94 180 LEU A O 1
ATOM 1415 N N . SER A 1 181 ? 39.322 -5.667 -27.814 1.00 43.72 181 SER A N 1
ATOM 1416 C CA . SER A 1 181 ? 39.092 -4.474 -28.649 1.00 43.72 181 SER A CA 1
ATOM 1417 C C . SER A 1 181 ? 40.294 -3.525 -28.555 1.00 43.72 181 SER A C 1
ATOM 1419 O O . SER A 1 181 ? 40.795 -3.307 -27.446 1.00 43.72 181 SER A O 1
ATOM 1421 N N . PRO A 1 182 ? 40.807 -2.970 -29.674 1.00 47.00 182 PRO A N 1
ATOM 1422 C CA . PRO A 1 182 ? 41.833 -1.942 -29.593 1.00 47.00 182 PRO A CA 1
ATOM 1423 C C . PRO A 1 182 ? 41.266 -0.758 -28.809 1.00 47.00 182 PRO A C 1
ATOM 1425 O O . PRO A 1 182 ? 40.175 -0.276 -29.113 1.00 47.00 182 PRO A O 1
ATOM 1428 N N . LEU A 1 183 ? 42.006 -0.311 -27.787 1.00 47.56 183 LEU A N 1
ATOM 1429 C CA . LEU A 1 183 ? 41.747 0.974 -27.142 1.00 47.56 183 LEU A CA 1
ATOM 1430 C C . LEU A 1 183 ? 41.591 2.043 -28.238 1.00 47.56 183 LEU A C 1
ATOM 1432 O O . LEU A 1 183 ? 42.300 1.953 -29.252 1.00 47.56 183 LEU A O 1
ATOM 1436 N N . PRO A 1 184 ? 40.700 3.036 -28.062 1.00 47.00 184 PRO A N 1
ATOM 1437 C CA . PRO A 1 184 ? 40.628 4.166 -28.975 1.00 47.00 184 PRO A CA 1
ATOM 1438 C C . PRO A 1 184 ? 42.039 4.704 -29.214 1.00 47.00 184 PRO A C 1
ATOM 1440 O O . PRO A 1 184 ? 42.827 4.835 -28.275 1.00 47.00 184 PRO A O 1
ATOM 1443 N N . SER A 1 185 ? 42.394 4.946 -30.477 1.00 49.06 185 SER A N 1
ATOM 1444 C CA . SER A 1 185 ? 43.678 5.562 -30.805 1.00 49.06 185 SER A CA 1
ATOM 1445 C C . SER A 1 185 ? 43.784 6.877 -30.045 1.00 49.06 185 SER A C 1
ATOM 1447 O O . SER A 1 185 ? 42.897 7.704 -30.200 1.00 49.06 185 SER A O 1
ATOM 1449 N N . GLU A 1 186 ? 44.830 7.069 -29.245 1.00 43.28 186 GLU A N 1
ATOM 1450 C CA . GLU A 1 186 ? 45.075 8.345 -28.573 1.00 43.28 186 GLU A CA 1
ATOM 1451 C C . GLU A 1 186 ? 45.517 9.401 -29.605 1.00 43.28 186 GLU A C 1
ATOM 1453 O O . GLU A 1 186 ? 46.495 9.163 -30.328 1.00 43.28 186 GLU A O 1
ATOM 1458 N N . PRO A 1 187 ? 44.845 10.566 -29.694 1.00 50.16 187 PRO A N 1
ATOM 1459 C CA . PRO A 1 187 ? 43.713 11.011 -28.873 1.00 50.16 187 PRO A CA 1
ATOM 1460 C C . PRO A 1 187 ? 42.374 10.405 -29.317 1.00 50.16 187 PRO A C 1
ATOM 1462 O O . PRO A 1 187 ? 42.109 10.337 -30.518 1.00 50.16 187 PRO A O 1
ATOM 1465 N N . ASP A 1 188 ? 41.516 10.037 -28.355 1.00 48.62 188 ASP A N 1
ATOM 1466 C CA . ASP A 1 188 ? 40.155 9.556 -28.632 1.00 48.62 188 ASP A CA 1
ATOM 1467 C C . ASP A 1 188 ? 39.419 10.547 -29.550 1.00 48.62 188 ASP A C 1
ATOM 1469 O O . ASP A 1 188 ? 39.199 11.711 -29.201 1.00 48.62 188 ASP A O 1
ATOM 1473 N N . THR A 1 189 ? 39.094 10.094 -30.763 1.00 47.28 189 THR A N 1
ATOM 1474 C CA . THR A 1 189 ? 38.478 10.929 -31.804 1.00 47.28 189 THR A CA 1
ATOM 1475 C C . THR A 1 189 ? 36.952 10.911 -31.752 1.00 47.28 189 THR A C 1
ATOM 1477 O O . THR A 1 189 ? 36.325 11.730 -32.426 1.00 47.28 189 THR A O 1
ATOM 1480 N N . ASP A 1 190 ? 36.350 10.048 -30.925 1.00 46.50 190 ASP A N 1
ATOM 1481 C CA . ASP A 1 190 ? 34.906 10.019 -30.678 1.00 46.50 190 ASP A CA 1
ATOM 1482 C C . ASP A 1 190 ? 34.561 9.791 -29.186 1.00 46.50 190 ASP A C 1
ATOM 1484 O O . ASP A 1 190 ? 33.838 8.856 -28.830 1.00 46.50 190 ASP A O 1
ATOM 1488 N N . PRO A 1 191 ? 34.994 10.702 -28.289 1.00 47.53 191 PRO A N 1
ATOM 1489 C CA . PRO A 1 191 ? 34.702 10.637 -26.854 1.00 47.53 191 PRO A CA 1
ATOM 1490 C C . PRO A 1 191 ? 33.223 10.905 -26.531 1.00 47.53 191 PRO A C 1
ATOM 1492 O O . PRO A 1 191 ? 32.827 11.004 -25.371 1.00 47.53 191 PRO A O 1
ATOM 1495 N N . VAL A 1 192 ? 32.393 11.124 -27.552 1.00 47.25 192 VAL A N 1
ATOM 1496 C CA . VAL A 1 192 ? 30.986 11.499 -27.428 1.00 47.25 192 VAL A CA 1
ATOM 1497 C C . VAL A 1 192 ? 30.087 10.278 -27.607 1.00 47.25 192 VAL A C 1
ATOM 1499 O O . VAL A 1 192 ? 29.049 10.202 -26.952 1.00 47.25 192 VAL A O 1
ATOM 1502 N N . SER A 1 193 ? 30.447 9.314 -28.457 1.00 50.62 193 SER A N 1
ATOM 1503 C CA . SER A 1 193 ? 29.670 8.078 -28.608 1.00 50.62 193 SER A CA 1
ATOM 1504 C C . SER A 1 193 ? 29.864 7.107 -27.437 1.00 50.62 193 SER A C 1
ATOM 1506 O O . SER A 1 193 ? 28.890 6.500 -26.997 1.00 50.62 193 SER A O 1
ATOM 1508 N N . ASN A 1 194 ? 31.066 7.034 -26.860 1.00 51.53 194 ASN A N 1
ATOM 1509 C CA . ASN A 1 194 ? 31.403 6.172 -25.717 1.00 51.53 194 ASN A CA 1
ATOM 1510 C C . ASN A 1 194 ? 30.949 6.722 -24.344 1.00 51.53 194 ASN A C 1
ATOM 1512 O O . ASN A 1 194 ? 30.887 5.978 -23.368 1.00 51.53 194 ASN A O 1
ATOM 1516 N N . THR A 1 195 ? 30.579 8.005 -24.259 1.00 56.59 195 THR A N 1
ATOM 1517 C CA . THR A 1 195 ? 30.092 8.656 -23.026 1.00 56.59 195 THR A CA 1
ATOM 1518 C C . THR A 1 195 ? 28.585 8.939 -23.028 1.00 56.59 195 THR A C 1
ATOM 1520 O O . THR A 1 195 ? 28.041 9.453 -22.042 1.00 56.59 195 THR A O 1
ATOM 1523 N N . ARG A 1 196 ? 27.864 8.602 -24.106 1.00 63.34 196 ARG A N 1
ATOM 1524 C CA . ARG A 1 196 ? 26.412 8.812 -24.185 1.00 63.34 196 ARG A CA 1
ATOM 1525 C C . ARG A 1 196 ? 25.652 7.650 -23.559 1.00 63.34 196 ARG A C 1
ATOM 1527 O O . ARG A 1 196 ? 25.681 6.525 -24.047 1.00 63.34 196 ARG A O 1
ATOM 1534 N N . ARG A 1 197 ? 24.910 7.957 -22.496 1.00 74.00 197 ARG A N 1
ATOM 1535 C CA . ARG A 1 197 ? 23.919 7.040 -21.928 1.00 74.00 197 ARG A CA 1
ATOM 1536 C C . ARG A 1 197 ? 22.605 7.132 -22.692 1.00 74.00 197 ARG A C 1
ATOM 1538 O O . ARG A 1 197 ? 22.184 8.229 -23.061 1.00 74.00 197 ARG A O 1
ATOM 1545 N N . ALA A 1 198 ? 21.950 5.996 -22.875 1.00 78.44 198 ALA A N 1
ATOM 1546 C CA . ALA A 1 198 ? 20.634 5.892 -23.483 1.00 78.44 198 ALA A CA 1
ATOM 1547 C C . ALA A 1 198 ? 19.629 5.302 -22.491 1.00 78.44 198 ALA A C 1
ATOM 1549 O O . ALA A 1 198 ? 19.994 4.609 -21.539 1.00 78.44 198 ALA A O 1
ATOM 1550 N N . VAL A 1 199 ? 18.354 5.617 -22.714 1.00 82.69 199 VAL A N 1
ATOM 1551 C CA . VAL A 1 199 ? 17.252 5.009 -21.971 1.00 82.69 199 VAL A CA 1
ATOM 1552 C C . VAL A 1 199 ? 16.908 3.677 -22.623 1.00 82.69 199 VAL A C 1
ATOM 1554 O O . VAL A 1 199 ? 16.567 3.639 -23.804 1.00 82.69 199 VAL A O 1
ATOM 1557 N N . VAL A 1 200 ? 16.972 2.603 -21.845 1.00 82.12 200 VAL A N 1
ATOM 1558 C CA . VAL A 1 200 ? 16.607 1.245 -22.260 1.00 82.12 200 VAL A CA 1
ATOM 1559 C C . VAL A 1 200 ? 15.391 0.798 -21.465 1.00 82.12 200 VAL A C 1
ATOM 1561 O O . VAL A 1 200 ? 15.338 1.018 -20.259 1.00 82.12 200 VAL A O 1
ATOM 1564 N N . VAL A 1 201 ? 14.435 0.149 -22.127 1.00 85.38 201 VAL A N 1
ATOM 1565 C CA . VAL A 1 201 ? 13.291 -0.513 -21.486 1.00 85.38 201 VAL A CA 1
ATOM 1566 C C . VAL A 1 201 ? 13.510 -2.015 -21.610 1.00 85.38 201 VAL A C 1
ATOM 1568 O O . VAL A 1 201 ? 13.493 -2.560 -22.710 1.00 85.38 201 VAL A O 1
ATOM 1571 N N . TYR A 1 202 ? 13.834 -2.658 -20.492 1.00 81.31 202 TYR A N 1
ATOM 1572 C CA . TYR A 1 202 ? 14.181 -4.078 -20.427 1.00 81.31 202 TYR A CA 1
ATOM 1573 C C . TYR A 1 202 ? 14.067 -4.545 -18.978 1.00 81.31 202 TYR A C 1
ATOM 1575 O O . TYR A 1 202 ? 14.319 -3.761 -18.074 1.00 81.31 202 TYR A O 1
ATOM 1583 N N . ASN A 1 203 ? 13.721 -5.799 -18.706 1.00 83.94 203 ASN A N 1
ATOM 1584 C CA . ASN A 1 203 ? 13.606 -6.272 -17.322 1.00 83.94 203 ASN A CA 1
ATOM 1585 C C . ASN A 1 203 ? 14.278 -7.627 -17.100 1.00 83.94 203 ASN A C 1
ATOM 1587 O O . ASN A 1 203 ? 13.828 -8.399 -16.266 1.00 83.94 203 ASN A O 1
ATOM 1591 N N . GLY A 1 204 ? 15.349 -7.923 -17.831 1.00 78.06 204 GLY A N 1
ATOM 1592 C CA . GLY A 1 204 ? 15.975 -9.242 -17.820 1.00 78.06 204 GLY A CA 1
ATOM 1593 C C . GLY A 1 204 ? 15.345 -10.203 -18.828 1.00 78.06 204 GLY A C 1
ATOM 1594 O O . GLY A 1 204 ? 14.274 -9.950 -19.379 1.00 78.06 204 GLY A O 1
ATOM 1595 N N . ASP A 1 205 ? 16.051 -11.301 -19.089 1.00 79.81 205 ASP A N 1
ATOM 1596 C CA . ASP A 1 205 ? 15.631 -12.307 -20.065 1.00 79.81 205 ASP A CA 1
ATOM 1597 C C . ASP A 1 205 ? 14.364 -13.027 -19.560 1.00 79.81 205 ASP A C 1
ATOM 1599 O O . ASP A 1 205 ? 14.345 -13.463 -18.410 1.00 79.81 205 ASP A O 1
ATOM 1603 N N . PRO A 1 206 ? 13.306 -13.185 -20.371 1.00 72.19 206 PRO A N 1
ATOM 1604 C CA . PRO A 1 206 ? 12.037 -13.750 -19.907 1.00 72.19 206 PRO A CA 1
ATOM 1605 C C . PRO A 1 206 ? 12.088 -15.259 -19.606 1.00 72.19 206 PRO A C 1
ATOM 1607 O O . PRO A 1 206 ? 11.211 -15.773 -18.911 1.00 72.19 206 PRO A O 1
ATOM 1610 N N . VAL A 1 207 ? 13.087 -15.987 -20.112 1.00 73.56 207 VAL A N 1
ATOM 1611 C CA . VAL A 1 207 ? 13.310 -17.417 -19.845 1.00 73.56 207 VAL A CA 1
ATOM 1612 C C . VAL A 1 207 ? 14.187 -17.593 -18.609 1.00 73.56 207 VAL A C 1
ATOM 1614 O O . VAL A 1 207 ? 13.856 -18.384 -17.725 1.00 73.56 207 VAL A O 1
ATOM 1617 N N . ALA A 1 208 ? 15.291 -16.850 -18.523 1.00 68.44 208 ALA A N 1
ATOM 1618 C CA . ALA A 1 208 ? 16.221 -16.935 -17.401 1.00 68.44 208 ALA A CA 1
ATOM 1619 C C . ALA A 1 208 ? 15.722 -16.168 -16.171 1.00 68.44 208 ALA A C 1
ATOM 1621 O O . ALA A 1 208 ? 15.988 -16.586 -15.051 1.00 68.44 208 ALA A O 1
ATOM 1622 N N . SER A 1 209 ? 14.971 -15.080 -16.341 1.00 73.19 209 SER A N 1
ATOM 1623 C CA . SER A 1 209 ? 14.319 -14.329 -15.268 1.00 73.19 209 SER A CA 1
ATOM 1624 C C . SER A 1 209 ? 12.825 -14.086 -15.553 1.00 73.19 209 SER A C 1
ATOM 1626 O O . SER A 1 209 ? 12.419 -12.975 -15.887 1.00 73.19 209 SER A O 1
ATOM 1628 N N . PRO A 1 210 ? 11.956 -15.096 -15.345 1.00 72.31 210 PRO A N 1
ATOM 1629 C CA . PRO A 1 210 ? 10.526 -15.001 -15.673 1.00 72.31 210 PRO A CA 1
ATOM 1630 C C . PRO A 1 210 ? 9.726 -13.923 -14.926 1.00 72.31 210 PRO A C 1
ATOM 1632 O O . PRO A 1 210 ? 8.647 -13.541 -15.368 1.00 72.31 210 PRO A O 1
ATOM 1635 N N . LEU A 1 211 ? 10.221 -13.446 -13.779 1.00 70.31 211 LEU A N 1
ATOM 1636 C CA . LEU A 1 211 ? 9.626 -12.334 -13.019 1.00 70.31 211 LEU A CA 1
ATOM 1637 C C . LEU A 1 211 ? 10.332 -10.994 -13.265 1.00 70.31 211 LEU A C 1
ATOM 1639 O O . LEU A 1 211 ? 9.997 -9.991 -12.638 1.00 70.31 211 LEU A O 1
ATOM 1643 N N . GLY A 1 212 ? 11.321 -11.004 -14.151 1.00 78.25 212 GLY A N 1
ATOM 1644 C CA . GLY A 1 212 ? 12.248 -9.923 -14.390 1.00 78.25 212 GLY A CA 1
ATOM 1645 C C . GLY A 1 212 ? 13.186 -9.617 -13.223 1.00 78.25 212 GLY A C 1
ATOM 1646 O O . GLY A 1 212 ? 13.033 -10.091 -12.094 1.00 78.25 212 GLY A O 1
ATOM 1647 N N . TRP A 1 213 ? 14.185 -8.792 -13.505 1.00 81.75 213 TRP A N 1
ATOM 1648 C CA . TRP A 1 213 ? 15.119 -8.273 -12.510 1.00 81.75 213 TRP A CA 1
ATOM 1649 C C . TRP A 1 213 ? 14.399 -7.430 -11.462 1.00 81.75 213 TRP A C 1
ATOM 1651 O O . TRP A 1 213 ? 14.655 -7.571 -10.271 1.00 81.75 213 TRP A O 1
ATOM 1661 N N . ILE A 1 214 ? 13.444 -6.606 -11.883 1.00 84.50 214 ILE A N 1
ATOM 1662 C CA . ILE A 1 214 ? 12.572 -5.856 -10.984 1.00 84.50 214 ILE A CA 1
ATOM 1663 C C . ILE A 1 214 ? 11.165 -6.422 -11.124 1.00 84.50 214 ILE A C 1
ATOM 1665 O O . ILE A 1 214 ? 10.483 -6.090 -12.102 1.00 84.50 214 ILE A O 1
ATOM 1669 N N . PRO A 1 215 ? 10.703 -7.258 -10.178 1.00 78.81 215 PRO A N 1
ATOM 1670 C CA . PRO A 1 215 ? 9.344 -7.773 -10.220 1.00 78.81 215 PRO A CA 1
ATOM 1671 C C . PRO A 1 215 ? 8.336 -6.627 -10.139 1.00 78.81 215 PRO A C 1
ATOM 1673 O O . PRO A 1 215 ? 8.652 -5.515 -9.711 1.00 78.81 215 PRO A O 1
ATOM 1676 N N . ASP A 1 216 ? 7.098 -6.883 -10.547 1.00 71.56 216 ASP A N 1
ATOM 1677 C CA . ASP A 1 216 ? 6.059 -5.856 -10.524 1.00 71.56 216 ASP A CA 1
ATOM 1678 C C . ASP A 1 216 ? 5.807 -5.308 -9.120 1.00 71.56 216 ASP A C 1
ATOM 1680 O O . ASP A 1 216 ? 5.580 -6.052 -8.164 1.00 71.56 216 ASP A O 1
ATOM 1684 N N . GLY A 1 217 ? 5.821 -3.978 -9.010 1.00 66.44 217 GLY A N 1
ATOM 1685 C CA . GLY A 1 217 ? 5.768 -3.274 -7.727 1.00 66.44 217 GLY A CA 1
ATOM 1686 C C . GLY A 1 217 ? 7.114 -3.191 -6.998 1.00 66.44 217 GLY A C 1
ATOM 1687 O O . GLY A 1 217 ? 7.192 -2.525 -5.969 1.00 66.44 217 GLY A O 1
ATOM 1688 N N . GLY A 1 218 ? 8.166 -3.816 -7.530 1.00 76.75 218 GLY A N 1
ATOM 1689 C CA . GLY A 1 218 ? 9.541 -3.628 -7.088 1.00 76.75 218 GLY A CA 1
ATOM 1690 C C . GLY A 1 218 ? 10.042 -2.226 -7.428 1.00 76.75 218 GLY A C 1
ATOM 1691 O O . GLY A 1 218 ? 9.788 -1.705 -8.513 1.00 76.75 218 GLY A O 1
ATOM 1692 N N . VAL A 1 219 ? 10.749 -1.623 -6.476 1.00 81.62 219 VAL A N 1
ATOM 1693 C CA . VAL A 1 219 ? 11.271 -0.244 -6.551 1.00 81.62 219 VAL A CA 1
ATOM 1694 C C . VAL A 1 219 ? 12.774 -0.180 -6.286 1.00 81.62 219 VAL A C 1
ATOM 1696 O O . VAL A 1 219 ? 13.354 0.897 -6.220 1.00 81.62 219 VAL A O 1
ATOM 1699 N N . THR A 1 220 ? 13.423 -1.331 -6.124 1.00 86.31 220 THR A N 1
ATOM 1700 C CA . THR A 1 220 ? 14.863 -1.453 -5.889 1.00 86.31 220 THR A CA 1
ATOM 1701 C C . THR A 1 220 ? 15.474 -2.460 -6.846 1.00 86.31 220 THR A C 1
ATOM 1703 O O . THR A 1 220 ? 14.769 -3.321 -7.363 1.00 86.31 220 THR A O 1
ATOM 1706 N N . THR A 1 221 ? 16.793 -2.391 -7.045 1.00 84.25 221 THR A N 1
ATOM 1707 C CA . THR A 1 221 ? 17.596 -3.329 -7.856 1.00 84.25 221 THR A CA 1
ATOM 1708 C C . THR A 1 221 ? 17.754 -4.713 -7.207 1.00 84.25 221 THR A C 1
ATOM 1710 O O . THR A 1 221 ? 18.863 -5.209 -6.989 1.00 84.25 221 THR A O 1
ATOM 1713 N N . ALA A 1 222 ? 16.632 -5.323 -6.826 1.00 82.50 222 ALA A N 1
ATOM 1714 C CA . ALA A 1 222 ? 16.522 -6.633 -6.198 1.00 82.50 222 ALA A CA 1
ATOM 1715 C C . ALA A 1 222 ? 15.314 -7.385 -6.764 1.00 82.50 222 ALA A C 1
ATOM 1717 O O . ALA A 1 222 ? 14.213 -6.836 -6.840 1.00 82.50 222 ALA A O 1
ATOM 1718 N N . GLY A 1 223 ? 15.503 -8.658 -7.094 1.00 79.88 223 GLY A N 1
ATOM 1719 C CA . GLY A 1 223 ? 14.436 -9.472 -7.651 1.00 79.88 223 GLY A CA 1
ATOM 1720 C C . GLY A 1 223 ? 14.933 -10.798 -8.195 1.00 79.88 223 GLY A C 1
ATOM 1721 O O . GLY A 1 223 ? 15.840 -11.416 -7.638 1.00 79.88 223 GLY A O 1
ATOM 1722 N N . ASN A 1 224 ? 14.308 -11.275 -9.268 1.00 75.81 224 ASN A N 1
ATOM 1723 C CA . ASN A 1 224 ? 14.577 -12.612 -9.767 1.00 75.81 224 ASN A CA 1
ATOM 1724 C C . ASN A 1 224 ? 15.911 -12.657 -10.524 1.00 75.81 224 ASN A C 1
ATOM 1726 O O . ASN A 1 224 ? 16.113 -11.940 -11.508 1.00 75.81 224 ASN A O 1
ATOM 1730 N N . ASN A 1 225 ? 16.824 -13.499 -10.036 1.00 76.38 225 ASN A N 1
ATOM 1731 C CA . ASN A 1 225 ? 18.211 -13.616 -10.500 1.00 76.38 225 ASN A CA 1
ATOM 1732 C C . ASN A 1 225 ? 19.011 -12.309 -10.454 1.00 76.38 225 ASN A C 1
ATOM 1734 O O . ASN A 1 225 ? 20.010 -12.164 -11.157 1.00 76.38 225 ASN A O 1
ATOM 1738 N N . VAL A 1 226 ? 18.592 -11.366 -9.604 1.00 79.75 226 VAL A N 1
ATOM 1739 C CA . VAL A 1 226 ? 19.272 -10.087 -9.453 1.00 79.75 226 VAL A CA 1
ATOM 1740 C C . VAL A 1 226 ? 19.303 -9.643 -7.994 1.00 79.75 226 VAL A C 1
ATOM 1742 O O . VAL A 1 226 ? 18.290 -9.598 -7.296 1.00 79.75 226 VAL A O 1
ATOM 1745 N N . HIS A 1 227 ? 20.487 -9.268 -7.526 1.00 81.56 227 HIS A N 1
ATOM 1746 C CA . HIS A 1 227 ? 20.679 -8.674 -6.208 1.00 81.56 227 HIS A CA 1
ATOM 1747 C C . HIS A 1 227 ? 21.881 -7.735 -6.292 1.00 81.56 227 HIS A C 1
ATOM 1749 O O . HIS A 1 227 ? 22.979 -8.112 -5.905 1.00 81.56 227 HIS A O 1
ATOM 1755 N N . ALA A 1 228 ? 21.696 -6.518 -6.826 1.00 81.19 228 ALA A N 1
ATOM 1756 C CA . ALA A 1 228 ? 22.802 -5.556 -6.898 1.00 81.19 228 ALA A CA 1
ATOM 1757 C C . ALA A 1 228 ? 22.605 -4.350 -5.997 1.00 81.19 228 ALA A C 1
ATOM 1759 O O . ALA A 1 228 ? 21.527 -3.761 -5.890 1.00 81.19 228 ALA A O 1
ATOM 1760 N N . PHE A 1 229 ? 23.708 -4.005 -5.359 1.00 79.62 229 PHE A N 1
ATOM 1761 C CA . PHE A 1 229 ? 23.861 -2.949 -4.387 1.00 79.62 229 PHE A CA 1
ATOM 1762 C C . PHE A 1 229 ? 25.348 -2.612 -4.325 1.00 79.62 229 PHE A C 1
ATOM 1764 O O . PHE 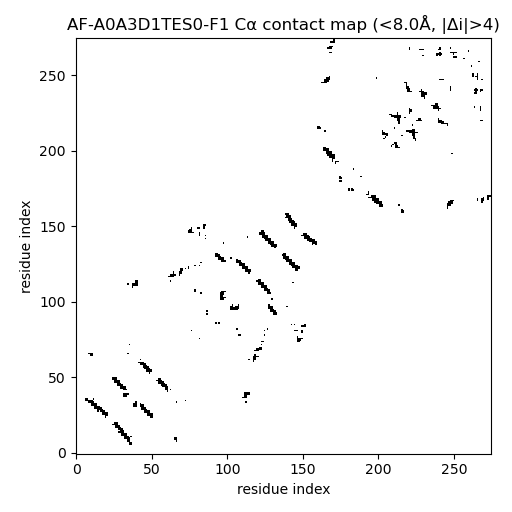A 1 229 ? 26.199 -3.464 -4.579 1.00 79.62 229 PHE A O 1
ATOM 1771 N N . ASN A 1 230 ? 25.666 -1.377 -3.958 1.00 76.19 230 ASN A N 1
ATOM 1772 C CA . ASN A 1 230 ? 27.020 -1.040 -3.543 1.00 76.19 230 ASN A CA 1
ATOM 1773 C C . ASN A 1 230 ? 27.151 -1.287 -2.038 1.00 76.19 230 ASN A C 1
ATOM 1775 O O . ASN A 1 230 ? 26.330 -0.801 -1.261 1.00 76.19 230 ASN A O 1
ATOM 1779 N N . THR A 1 231 ? 28.186 -2.003 -1.607 1.00 67.31 231 THR A N 1
ATOM 1780 C CA . THR A 1 231 ? 28.479 -2.172 -0.178 1.00 67.31 231 THR A CA 1
ATOM 1781 C C . THR A 1 231 ? 29.064 -0.883 0.382 1.00 67.31 231 THR A C 1
ATOM 1783 O O . THR A 1 231 ? 30.135 -0.441 -0.047 1.00 67.31 231 THR A O 1
ATOM 1786 N N . LEU A 1 232 ? 28.405 -0.288 1.372 1.00 58.56 232 LEU A N 1
ATOM 1787 C CA . LEU A 1 232 ? 28.993 0.789 2.161 1.00 58.56 232 LEU A CA 1
ATOM 1788 C C . LEU A 1 232 ? 29.616 0.179 3.412 1.00 58.56 232 LEU A C 1
ATOM 1790 O O . LEU A 1 232 ? 28.932 -0.450 4.218 1.00 58.56 232 LEU A O 1
ATOM 1794 N N . PHE A 1 233 ? 30.933 0.347 3.547 1.00 58.69 233 PHE A N 1
ATOM 1795 C CA . PHE A 1 233 ? 31.685 -0.001 4.756 1.00 58.69 233 PHE A CA 1
ATOM 1796 C C . PHE A 1 233 ? 31.562 -1.472 5.206 1.00 58.69 233 PHE A C 1
ATOM 1798 O O . PHE A 1 233 ? 31.625 -1.757 6.397 1.00 58.69 233 PHE A O 1
ATOM 1805 N N . GLY A 1 234 ? 31.404 -2.408 4.262 1.00 56.00 234 GLY A N 1
ATOM 1806 C CA . GLY A 1 234 ? 31.361 -3.847 4.557 1.00 56.00 234 GLY A CA 1
ATOM 1807 C C . GLY A 1 234 ? 30.039 -4.350 5.147 1.00 56.00 234 GLY A C 1
ATOM 1808 O O . GLY A 1 234 ? 30.009 -5.446 5.693 1.00 56.00 234 GLY A O 1
ATOM 1809 N N . SER A 1 235 ? 28.960 -3.564 5.050 1.00 57.34 235 SER A N 1
ATOM 1810 C CA . SER A 1 235 ? 27.599 -4.047 5.307 1.00 57.34 235 SER A CA 1
ATOM 1811 C C . SER A 1 235 ? 26.942 -4.494 4.003 1.00 57.34 235 SER A C 1
ATOM 1813 O O . SER A 1 235 ? 26.872 -3.724 3.036 1.00 57.34 235 SER A O 1
ATOM 1815 N N . ASP A 1 236 ? 26.470 -5.736 3.978 1.00 58.03 236 ASP A N 1
ATOM 1816 C CA . ASP A 1 236 ? 25.688 -6.264 2.868 1.00 58.03 236 ASP A CA 1
ATOM 1817 C C . ASP A 1 236 ? 24.318 -5.555 2.836 1.00 58.03 236 ASP A C 1
ATOM 1819 O O . ASP A 1 236 ? 23.715 -5.301 3.877 1.00 58.03 236 ASP A O 1
ATOM 1823 N N . ASP A 1 237 ? 23.829 -5.220 1.637 1.00 60.72 237 ASP A N 1
ATOM 1824 C CA . ASP A 1 237 ? 22.464 -4.730 1.360 1.00 60.72 237 ASP A CA 1
ATOM 1825 C C . ASP A 1 237 ? 22.128 -3.228 1.576 1.00 60.72 237 ASP A C 1
ATOM 1827 O O . ASP A 1 237 ? 20.997 -2.807 1.340 1.00 60.72 237 ASP A O 1
ATOM 1831 N N . SER A 1 238 ? 23.075 -2.358 1.946 1.00 62.66 238 SER A N 1
ATOM 1832 C CA . SER A 1 238 ? 22.763 -0.946 2.280 1.00 62.66 238 SER A CA 1
ATOM 1833 C C . SER A 1 238 ? 22.745 0.056 1.106 1.00 62.66 238 SER A C 1
ATOM 1835 O O . SER A 1 238 ? 22.419 1.226 1.309 1.00 62.66 238 SER A O 1
ATOM 1837 N N . GLY A 1 239 ? 23.078 -0.361 -0.122 1.00 73.12 239 GLY A N 1
ATOM 1838 C CA . GLY A 1 239 ? 23.313 0.553 -1.256 1.00 73.12 239 GLY A CA 1
ATOM 1839 C C . GLY A 1 239 ? 22.603 0.197 -2.562 1.00 73.12 239 GLY A C 1
ATOM 1840 O O . GLY A 1 239 ? 23.203 0.328 -3.635 1.00 73.12 239 GLY A O 1
ATOM 1841 N N . ARG A 1 240 ? 21.360 -0.292 -2.495 1.00 84.38 240 ARG A N 1
ATOM 1842 C CA . ARG A 1 240 ? 20.521 -0.511 -3.688 1.00 84.38 240 ARG A CA 1
ATOM 1843 C C . ARG A 1 240 ? 20.115 0.809 -4.323 1.00 84.38 240 ARG A C 1
ATOM 1845 O O . ARG A 1 240 ? 19.840 1.771 -3.615 1.00 84.38 240 ARG A O 1
ATOM 1852 N N . ALA A 1 241 ? 20.018 0.819 -5.648 1.00 86.56 241 ALA A N 1
ATOM 1853 C CA . ALA A 1 241 ? 19.366 1.922 -6.336 1.00 86.56 241 ALA A CA 1
ATOM 1854 C C . ALA A 1 241 ? 17.851 1.835 -6.106 1.00 86.56 241 ALA A C 1
ATOM 1856 O O . ALA A 1 241 ? 17.292 0.733 -6.155 1.00 86.56 241 ALA A O 1
ATOM 1857 N N . PHE A 1 242 ? 17.204 2.976 -5.862 1.00 86.44 242 PHE A N 1
ATOM 1858 C CA . PHE A 1 242 ? 15.775 3.058 -5.553 1.00 86.44 242 PHE A CA 1
ATOM 1859 C C . PHE A 1 242 ? 15.045 4.007 -6.514 1.00 86.44 242 PHE A C 1
ATOM 1861 O O . PHE A 1 242 ? 15.502 5.113 -6.783 1.00 86.44 242 PHE A O 1
ATOM 1868 N N . SER A 1 243 ? 13.887 3.585 -7.021 1.00 82.50 243 SER A N 1
ATOM 1869 C CA . SER A 1 243 ? 13.008 4.391 -7.874 1.00 82.50 243 SER A CA 1
ATOM 1870 C C . SER A 1 243 ? 11.549 3.994 -7.636 1.00 82.50 243 SER A C 1
ATOM 1872 O O . SER A 1 243 ? 11.162 2.843 -7.829 1.00 82.50 243 SER A O 1
ATOM 1874 N N . THR A 1 244 ? 10.719 4.955 -7.225 1.00 75.94 244 THR A N 1
ATOM 1875 C CA . THR A 1 244 ? 9.286 4.748 -6.938 1.00 75.94 244 THR A CA 1
ATOM 1876 C C . THR A 1 244 ? 8.442 4.523 -8.192 1.00 75.94 244 THR A C 1
ATOM 1878 O O . THR A 1 244 ? 7.358 3.943 -8.109 1.00 75.94 244 THR A O 1
ATOM 1881 N N . ASP A 1 245 ? 8.934 4.973 -9.345 1.00 71.38 245 ASP A N 1
ATOM 1882 C CA . ASP A 1 245 ? 8.271 4.930 -10.649 1.00 71.38 245 ASP A CA 1
ATOM 1883 C C . ASP A 1 245 ? 8.923 3.936 -11.624 1.00 71.38 245 ASP A C 1
ATOM 1885 O O . ASP A 1 245 ? 8.532 3.878 -12.786 1.00 71.38 245 ASP A O 1
ATOM 1889 N N . ARG A 1 246 ? 9.887 3.128 -11.154 1.00 81.62 246 ARG A N 1
ATOM 1890 C CA . ARG A 1 246 ? 10.657 2.150 -11.949 1.00 81.62 246 ARG A CA 1
ATOM 1891 C C . ARG A 1 246 ? 11.476 2.781 -13.090 1.00 81.62 246 ARG A C 1
ATOM 1893 O O . ARG A 1 246 ? 11.894 2.070 -14.004 1.00 81.62 246 ARG A O 1
ATOM 1900 N N . ARG A 1 247 ? 11.755 4.089 -13.026 1.00 86.38 247 ARG A N 1
ATOM 1901 C CA . ARG A 1 247 ? 12.691 4.802 -13.910 1.00 86.38 247 ARG A CA 1
ATOM 1902 C C . ARG A 1 247 ? 14.027 5.002 -13.209 1.00 86.38 247 ARG A C 1
ATOM 1904 O O . ARG A 1 247 ? 14.257 5.967 -12.481 1.00 86.38 247 ARG A O 1
ATOM 1911 N N . PHE A 1 248 ? 14.954 4.101 -13.474 1.00 88.38 248 PHE A N 1
ATOM 1912 C CA . PHE A 1 248 ? 16.291 4.090 -12.893 1.00 88.38 248 PHE A CA 1
ATOM 1913 C C . PHE A 1 248 ? 17.243 5.007 -13.684 1.00 88.38 248 PHE A C 1
ATOM 1915 O O . PHE A 1 248 ? 18.205 4.568 -14.319 1.00 88.38 248 PHE A O 1
ATOM 1922 N N . HIS A 1 249 ? 16.928 6.306 -13.706 1.00 87.69 249 HIS A N 1
ATOM 1923 C CA . HIS A 1 249 ? 17.603 7.326 -14.518 1.00 87.69 249 HIS A CA 1
ATOM 1924 C C . HIS A 1 249 ? 18.485 8.249 -13.670 1.00 87.69 249 HIS A C 1
ATOM 1926 O O . HIS A 1 249 ? 18.218 9.440 -13.516 1.00 87.69 249 HIS A O 1
ATOM 1932 N N . PHE A 1 250 ? 19.554 7.708 -13.101 1.00 87.25 250 PHE A N 1
ATOM 1933 C CA . PHE A 1 250 ? 20.400 8.478 -12.190 1.00 87.25 250 PHE A CA 1
ATOM 1934 C C . PHE A 1 250 ? 21.362 9.403 -12.948 1.00 87.25 250 PHE A C 1
ATOM 1936 O O . PHE A 1 250 ? 21.935 8.993 -13.962 1.00 87.25 250 PHE A O 1
ATOM 1943 N N . PRO A 1 251 ? 21.586 10.648 -12.498 1.00 81.75 251 PRO A N 1
ATOM 1944 C CA . PRO A 1 251 ? 22.559 11.541 -13.116 1.00 81.75 251 PRO A CA 1
ATOM 1945 C C . PRO A 1 251 ? 23.990 11.007 -12.953 1.00 81.75 251 PRO A C 1
ATOM 1947 O O . PRO A 1 251 ? 24.325 10.353 -11.969 1.00 81.75 251 PRO A O 1
ATOM 1950 N N . LEU A 1 252 ? 24.833 11.302 -13.938 1.00 74.12 252 LEU A N 1
ATOM 1951 C CA . LEU A 1 252 ? 26.254 10.968 -13.970 1.00 74.12 252 LEU A CA 1
ATOM 1952 C C . LEU A 1 252 ? 26.960 12.124 -14.669 1.00 74.12 252 LEU A C 1
ATOM 1954 O O . LEU A 1 252 ? 26.609 12.449 -15.803 1.00 74.12 252 LEU A O 1
ATOM 1958 N N . ASP A 1 253 ? 27.918 12.741 -13.988 1.00 71.12 253 ASP A N 1
ATOM 1959 C CA . ASP A 1 253 ? 28.714 13.841 -14.526 1.00 71.12 253 ASP A CA 1
ATOM 1960 C C . ASP A 1 253 ? 30.200 13.531 -14.332 1.00 71.12 253 ASP A C 1
ATOM 1962 O O . ASP A 1 253 ? 30.825 13.873 -13.325 1.00 71.12 253 ASP A O 1
ATOM 1966 N N . LEU A 1 254 ? 30.759 12.862 -15.336 1.00 66.88 254 LEU A N 1
ATOM 1967 C CA . LEU A 1 254 ? 32.161 12.458 -15.349 1.00 66.88 254 LEU A CA 1
ATOM 1968 C C . LEU A 1 254 ? 33.119 13.655 -15.426 1.00 66.88 254 LEU A C 1
ATOM 1970 O O . LEU A 1 254 ? 34.292 13.518 -15.103 1.00 66.88 254 LEU A O 1
ATOM 1974 N N . THR A 1 255 ? 32.635 14.854 -15.767 1.00 62.62 255 THR A N 1
ATOM 1975 C CA . THR A 1 255 ? 33.470 16.065 -15.751 1.00 62.62 255 THR A CA 1
ATOM 1976 C C . THR A 1 255 ? 33.763 16.553 -14.331 1.00 62.62 255 THR A C 1
ATOM 1978 O O . THR A 1 255 ? 34.736 17.274 -14.115 1.00 62.62 255 THR A O 1
ATOM 1981 N N . ARG A 1 256 ? 32.947 16.141 -13.348 1.00 60.91 256 ARG A N 1
ATOM 1982 C CA . ARG A 1 256 ? 33.069 16.540 -11.936 1.00 60.91 256 ARG A CA 1
ATOM 1983 C C . ARG A 1 256 ? 33.648 15.454 -11.041 1.00 60.91 256 ARG A C 1
ATOM 1985 O O . ARG A 1 256 ? 34.371 15.769 -10.099 1.00 60.91 256 ARG A O 1
ATOM 1992 N N . SER A 1 257 ? 33.329 14.187 -11.294 1.00 66.12 257 SER A N 1
ATOM 1993 C CA . SER A 1 257 ? 33.932 13.065 -10.575 1.00 66.12 257 SER A CA 1
ATOM 1994 C C . SER A 1 257 ? 33.901 11.795 -11.414 1.00 66.12 257 SER A C 1
ATOM 1996 O O . SER A 1 257 ? 32.904 11.478 -12.051 1.00 66.12 257 SER A O 1
ATOM 1998 N N . TRP A 1 258 ? 34.982 11.025 -11.347 1.00 62.75 258 TRP A N 1
ATOM 1999 C CA . TRP A 1 258 ? 35.108 9.730 -12.020 1.00 62.75 258 TRP A CA 1
ATOM 2000 C C . TRP A 1 258 ? 34.852 8.547 -11.079 1.00 62.75 258 TRP A C 1
ATOM 2002 O O . TRP A 1 258 ? 35.017 7.395 -11.465 1.00 62.75 258 TRP A O 1
ATOM 2012 N N . THR A 1 259 ? 34.492 8.805 -9.816 1.00 66.19 259 THR A N 1
ATOM 2013 C CA . THR A 1 259 ? 34.394 7.741 -8.808 1.00 66.19 259 THR A CA 1
ATOM 2014 C C . THR A 1 259 ? 33.001 7.092 -8.812 1.00 66.19 259 THR A C 1
ATOM 2016 O O . THR A 1 259 ? 32.007 7.798 -8.616 1.00 66.19 259 THR A O 1
ATOM 2019 N N . PRO A 1 260 ? 32.887 5.752 -8.939 1.00 64.44 260 PRO A N 1
ATOM 2020 C CA . PRO A 1 260 ? 31.606 5.044 -8.796 1.00 64.44 260 PRO A CA 1
ATOM 2021 C C . PRO A 1 260 ? 30.935 5.311 -7.442 1.00 64.44 260 PRO A C 1
ATOM 2023 O O . PRO A 1 260 ? 29.714 5.367 -7.323 1.00 64.44 260 PRO A O 1
ATOM 2026 N N . THR A 1 261 ? 31.745 5.576 -6.414 1.00 70.06 261 THR A N 1
ATOM 2027 C CA . THR A 1 261 ? 31.291 5.955 -5.074 1.00 70.06 261 THR A CA 1
ATOM 2028 C C . THR A 1 261 ? 30.576 7.309 -5.031 1.00 70.06 261 THR A C 1
ATOM 2030 O O . THR A 1 261 ? 29.758 7.503 -4.132 1.00 70.06 261 THR A O 1
ATOM 2033 N N . ALA A 1 262 ? 30.850 8.231 -5.961 1.00 73.38 262 ALA A N 1
ATOM 2034 C CA . ALA A 1 262 ? 30.128 9.502 -6.082 1.00 73.38 262 ALA A CA 1
ATOM 2035 C C . ALA A 1 262 ? 28.803 9.356 -6.851 1.00 73.38 262 ALA A C 1
ATOM 2037 O O . ALA A 1 262 ? 27.870 10.113 -6.599 1.00 73.38 262 ALA A O 1
ATOM 2038 N N . TYR A 1 263 ? 28.695 8.356 -7.732 1.00 78.88 263 TYR A N 1
ATOM 2039 C CA . TYR A 1 263 ? 27.515 8.091 -8.563 1.00 78.88 263 TYR A CA 1
ATOM 2040 C C . TYR A 1 263 ? 27.032 6.648 -8.393 1.00 78.88 263 TYR A C 1
ATOM 2042 O O . TYR A 1 263 ? 26.955 5.875 -9.349 1.00 78.88 263 TYR A O 1
ATOM 2050 N N . ARG A 1 264 ? 26.728 6.270 -7.149 1.00 81.62 264 ARG A N 1
ATOM 2051 C CA . ARG A 1 264 ? 26.481 4.871 -6.757 1.00 81.62 264 ARG A CA 1
ATOM 2052 C C . ARG A 1 264 ? 25.308 4.255 -7.492 1.00 81.62 264 ARG A C 1
ATOM 2054 O O . ARG A 1 264 ? 25.463 3.200 -8.083 1.00 81.62 264 ARG A O 1
ATOM 2061 N N . GLU A 1 265 ? 24.160 4.919 -7.500 1.00 86.00 265 GLU A N 1
ATOM 2062 C CA . GLU A 1 265 ? 22.959 4.380 -8.140 1.00 86.00 265 GLU A CA 1
ATOM 2063 C C . GLU A 1 265 ? 23.121 4.288 -9.659 1.00 86.00 265 GLU A C 1
ATOM 2065 O O . GLU A 1 265 ? 22.779 3.266 -10.246 1.00 86.00 265 GLU A O 1
ATOM 2070 N N . ALA A 1 266 ? 23.742 5.300 -10.282 1.00 82.56 266 ALA A N 1
ATOM 2071 C CA . ALA A 1 266 ? 24.113 5.256 -11.696 1.00 82.56 266 ALA A CA 1
ATOM 2072 C C . ALA A 1 266 ? 25.068 4.087 -11.990 1.00 82.56 266 ALA A C 1
ATOM 2074 O O . ALA A 1 266 ? 24.937 3.427 -13.014 1.00 82.56 266 ALA A O 1
ATOM 2075 N N . SER A 1 267 ? 26.003 3.795 -11.087 1.00 79.81 267 SER A N 1
ATOM 2076 C CA . SER A 1 267 ? 26.931 2.666 -11.223 1.00 79.81 267 SER A CA 1
ATOM 2077 C C . SER A 1 267 ? 26.221 1.321 -11.034 1.00 79.81 267 SER A C 1
ATOM 2079 O O . SER A 1 267 ? 26.430 0.410 -11.829 1.00 79.81 267 SER A O 1
ATOM 2081 N N . THR A 1 268 ? 25.324 1.214 -10.045 1.00 83.81 268 THR A N 1
ATOM 2082 C CA . THR A 1 268 ? 24.499 0.020 -9.801 1.00 83.81 268 THR A CA 1
ATOM 2083 C C . THR A 1 268 ? 23.670 -0.325 -11.032 1.00 83.81 268 THR A C 1
ATOM 2085 O O . THR A 1 268 ? 23.614 -1.489 -11.403 1.00 83.81 268 THR A O 1
ATOM 2088 N N . VAL A 1 269 ? 23.048 0.665 -11.686 1.00 82.50 269 VAL A N 1
ATOM 2089 C CA . VAL A 1 269 ? 22.176 0.395 -12.842 1.00 82.50 269 VAL A CA 1
ATOM 2090 C C . VAL A 1 269 ? 22.944 0.067 -14.118 1.00 82.50 269 VAL A C 1
ATOM 2092 O O . VAL A 1 269 ? 22.460 -0.709 -14.934 1.00 82.50 269 VAL A O 1
ATOM 2095 N N . ASN A 1 270 ? 24.148 0.622 -14.282 1.00 75.75 270 ASN A N 1
ATOM 2096 C CA . ASN A 1 270 ? 25.008 0.333 -15.431 1.00 75.75 270 ASN A CA 1
ATOM 2097 C C . ASN A 1 270 ? 25.571 -1.094 -15.408 1.00 75.75 270 ASN A C 1
ATOM 2099 O O . ASN A 1 270 ? 25.733 -1.683 -16.469 1.00 75.75 270 ASN A O 1
ATOM 2103 N N . LEU A 1 271 ? 25.803 -1.682 -14.226 1.00 62.97 271 LEU A N 1
ATOM 2104 C CA . LEU A 1 271 ? 26.238 -3.081 -14.090 1.00 62.97 271 LEU A CA 1
ATOM 2105 C C . LEU A 1 271 ? 25.258 -4.079 -14.745 1.00 62.97 271 LEU A C 1
ATOM 2107 O O . LEU A 1 271 ? 25.652 -5.187 -15.096 1.00 62.97 271 LEU A O 1
ATOM 2111 N N . PHE A 1 272 ? 23.990 -3.689 -14.916 1.00 55.12 272 PHE A N 1
ATOM 2112 C CA . PHE A 1 272 ? 22.932 -4.529 -15.482 1.00 55.12 272 PHE A CA 1
ATOM 2113 C C . PHE A 1 272 ? 22.793 -4.464 -16.996 1.00 55.12 272 PHE A C 1
ATOM 2115 O O . PHE A 1 272 ? 22.047 -5.258 -17.562 1.00 55.12 272 PHE A O 1
ATOM 2122 N N . TYR A 1 273 ? 23.474 -3.537 -17.662 1.00 50.09 273 TYR A N 1
ATOM 2123 C CA . TYR A 1 273 ? 23.458 -3.476 -19.114 1.00 50.09 273 TYR A CA 1
ATOM 2124 C C . TYR A 1 273 ? 24.794 -3.992 -19.646 1.00 50.09 273 TYR A C 1
ATOM 2126 O O . TYR A 1 273 ? 25.728 -3.240 -19.898 1.00 50.09 273 TYR A O 1
ATOM 2134 N N . LEU A 1 274 ? 24.882 -5.313 -19.772 1.00 43.25 274 LEU A N 1
ATOM 2135 C CA . LEU A 1 274 ? 25.808 -5.977 -20.682 1.00 43.25 274 LEU A CA 1
ATOM 2136 C C . LEU A 1 274 ? 24.934 -6.605 -21.767 1.00 43.25 274 LEU A C 1
ATOM 2138 O O . LEU A 1 274 ? 24.145 -7.501 -21.466 1.00 43.25 274 LEU A O 1
ATOM 2142 N N . SER A 1 275 ? 25.009 -6.066 -22.985 1.00 41.38 275 SER A N 1
ATOM 2143 C CA . SER A 1 275 ? 24.407 -6.671 -24.179 1.00 41.38 275 SER A CA 1
ATOM 2144 C C . SER A 1 275 ? 25.247 -7.834 -24.679 1.00 41.38 275 SER A C 1
ATOM 2146 O O . SER A 1 275 ? 26.480 -7.629 -24.743 1.00 41.38 275 SER A O 1
#

Sequence (275 aa):
MEDRSAKSRGLDQRVGAVFEGVRSEVTHVWLQDYLAGLPVWGGRTGVHIDRKGGIRRIERSAFQTSAAAFGPVDPVLTEAEALDAVRAALFGYEISGYEGGRRSKSVQGELLWYPIDPWDVRLAWRLNLGVELGFGIPWLYRAVVDARTGEMLSFVRMTRSAEEPSWLVFTGESPQPGNLSPLPSEPDTDPVSNTRRAVVVYNGDPVASPLGWIPDGGVTTAGNNVHAFNTLFGSDDSGRAFSTDRRFHFPLDLTRSWTPTAYREASTVNLFYLS

Solvent-accessible surface area (backbone atoms only — not comparable to full-atom values): 16136 Å² total; per-residue (Å²): 136,82,82,84,76,80,68,58,62,48,81,43,76,42,87,70,48,77,46,74,35,90,86,74,54,33,37,40,38,32,30,34,31,23,50,66,84,28,45,32,63,80,32,37,36,41,39,33,25,38,84,87,69,47,79,75,45,78,49,64,44,84,69,60,64,55,70,83,42,54,78,79,89,72,62,74,40,52,68,66,55,40,49,49,36,50,48,64,76,44,64,95,49,56,77,38,4,41,54,97,93,40,85,33,93,58,63,62,65,45,73,27,33,40,63,79,48,53,54,42,45,41,55,21,36,38,36,34,28,22,41,29,88,60,90,95,53,58,44,44,32,36,40,32,24,34,19,69,79,42,47,73,79,38,78,45,73,75,59,75,63,90,70,75,34,32,36,44,24,54,81,57,80,73,87,70,93,72,86,89,72,84,71,71,61,85,73,65,86,60,72,62,68,73,68,46,61,43,80,44,78,61,41,64,54,68,81,86,16,74,57,14,30,50,30,84,78,45,37,41,50,45,43,42,95,35,80,50,51,47,67,60,92,84,38,86,82,77,35,51,35,75,26,96,81,34,55,50,64,51,74,81,57,67,93,81,50,85,50,57,84,82,30,46,46,33,44,50,55,33,73,72,56,75,131

pLDDT: mean 74.65, std 15.51, range [32.56, 97.56]

Nearest PDB structures (foldseek):
  3nqz-assembly1_A  TM=7.474E-01  e=2.078E-07  Pseudoalteromonas sp. SM9913
  3nqy-assembly1_A  TM=7.788E-01  e=2.277E-06  Pseudoalteromonas sp. SM9913
  4k90-assembly1_B  TM=6.949E-01  e=4.353E-05  Aspergillus fumigatus Af293
  1yhb-assembly1_A-2  TM=5.462E-01  e=4.168E+00  Enterobacteria phage f1

Secondary structure (DSSP, 8-state):
--------SSEEEEEEEEEE-TTT-EEEEEEEEEETTEEEEEEEEEEEEETTS-EEEEEE-S----TTS---SS-SS-HHHHHHHHHHHTTTSEEEEEETTEEESS--EEEEEEESSSS-EEEEEEEEEEEE-STT-PEEEEEEEETTT--EEEEEE-SPP-PPPEEEEE-SPP--SSSSSPPPPSS-S-TTTTT-EEEEE--S-TTT-TT-SS-TT--BSEETTEE--PPBTTBTTS---B-TTSEE-----TTT---TTTSHHHHHHHTT---

Foldseek 3Di:
DDDPPCQDQFKDWDFPDWDQDPPPQKIWTKIFIDGSRFTEVQFIWIFIAHNVRDTPDIDGDLADEGSVQEDDQDFPADPVRLVVLVCVVVPPKDKFADDPHDTHNDWDWGWHWYDPDNYHTATWTWTWIFIDPDDPGGFTWIWIAGSHPSHGSDIDGPDWDPAFAKAFAQQDDDQDPDDDDDDQPPVNPCPPNRPHTDIDRDFDDCVQFVCGQAHTQRFWSHDGVTDFADDDPPDPPPGTQGGRVSHLYFDDDVVVPPDCVVRVSNNRRHVPDDD